Protein AF-A0A836VZV2-F1 (afdb_monomer_lite)

Secondary structure (DSSP, 8-state):
-HHHHHHT-S---HHHHHHHHHHHHHHH-EEEP---SS-TTBHHHHHHHHHHHHHHHHHHTS-----TT---HHHHPPTT---EEEEEEEEE-SEEEE-TTS--EEEES-EEEEEEEEEEE-TTS-EEE-S---HHHHHHHHHHHHTHHHHHHHSHHHHHHHHHHHHHHHHHHHHHHTHHHHTT---TTTT-TTTS---B-----EEE----EEESSSEEE--EEEEE---HHHHHHHSPEEE-TT-HHHHHHHHHHHSPPPSS------

Structure (mmCIF, N/CA/C/O backbone):
data_AF-A0A836VZV2-F1
#
_entry.id   AF-A0A836VZV2-F1
#
loop_
_atom_site.group_PDB
_atom_site.id
_atom_site.type_symbol
_atom_site.label_atom_id
_atom_site.label_alt_id
_atom_site.label_comp_id
_atom_site.label_asym_id
_atom_site.label_entity_id
_atom_site.label_seq_id
_atom_site.pdbx_PDB_ins_code
_atom_site.Cartn_x
_atom_site.Cartn_y
_atom_site.Cartn_z
_atom_site.occupancy
_atom_site.B_iso_or_equiv
_atom_site.auth_seq_id
_atom_site.auth_comp_id
_atom_site.auth_asym_id
_atom_site.auth_atom_id
_atom_site.pdbx_PDB_model_num
ATOM 1 N N . LEU A 1 1 ? 28.635 4.710 -11.714 1.00 57.09 1 LEU A N 1
ATOM 2 C CA . LEU A 1 1 ? 27.488 4.850 -12.650 1.00 57.09 1 LEU A CA 1
ATOM 3 C C . LEU A 1 1 ? 27.613 6.065 -13.573 1.00 57.09 1 LEU A C 1
ATOM 5 O O . LEU A 1 1 ? 27.583 5.871 -14.779 1.00 57.09 1 LEU A O 1
ATOM 9 N N . GLN A 1 2 ? 27.778 7.292 -13.060 1.00 55.06 2 GLN A N 1
ATOM 10 C CA . GLN A 1 2 ? 27.820 8.494 -13.914 1.00 55.06 2 GLN A CA 1
ATOM 11 C C . GLN A 1 2 ? 28.958 8.480 -14.947 1.00 55.06 2 GLN A C 1
ATOM 13 O O . GLN A 1 2 ? 28.696 8.705 -16.123 1.00 55.06 2 GLN A O 1
ATOM 18 N N . HIS A 1 3 ? 30.176 8.073 -14.571 1.00 61.25 3 HIS A N 1
ATOM 19 C CA . HIS A 1 3 ? 31.266 7.865 -15.540 1.00 61.25 3 HIS A CA 1
ATOM 20 C C . HIS A 1 3 ? 30.930 6.834 -16.628 1.00 61.25 3 HIS A C 1
ATOM 22 O O . HIS A 1 3 ? 31.324 6.998 -17.780 1.00 61.25 3 HIS A O 1
ATOM 28 N N . TYR A 1 4 ? 30.180 5.783 -16.283 1.00 63.81 4 TYR A N 1
ATOM 29 C CA . TYR A 1 4 ? 29.744 4.773 -17.246 1.00 63.81 4 TYR A CA 1
ATOM 30 C C . TYR A 1 4 ? 28.722 5.352 -18.231 1.00 63.81 4 TYR A C 1
ATOM 32 O O . TYR A 1 4 ? 28.846 5.128 -19.431 1.00 63.81 4 TYR A O 1
ATOM 40 N N . LEU A 1 5 ? 27.752 6.132 -17.741 1.00 62.00 5 LEU A N 1
ATOM 41 C CA . LEU A 1 5 ? 26.764 6.827 -18.571 1.00 62.00 5 LEU A CA 1
ATOM 42 C C . LEU A 1 5 ? 27.425 7.864 -19.490 1.00 62.00 5 LEU A C 1
ATOM 44 O O . LEU A 1 5 ? 27.142 7.875 -20.685 1.00 62.00 5 LEU A O 1
ATOM 48 N N . ALA A 1 6 ? 28.356 8.665 -18.963 1.00 61.97 6 ALA A N 1
ATOM 49 C CA . ALA A 1 6 ? 29.096 9.673 -19.721 1.00 61.97 6 ALA A CA 1
ATOM 50 C C . ALA A 1 6 ? 29.923 9.057 -20.863 1.00 61.97 6 ALA A C 1
ATOM 52 O O . ALA A 1 6 ? 29.907 9.565 -21.979 1.00 61.97 6 ALA A O 1
ATOM 53 N N . ARG A 1 7 ? 30.581 7.914 -20.618 1.00 61.81 7 ARG A N 1
ATOM 54 C CA . ARG A 1 7 ? 31.359 7.178 -21.635 1.00 61.81 7 ARG A CA 1
ATOM 55 C C . ARG A 1 7 ? 30.501 6.442 -22.670 1.00 61.81 7 ARG A C 1
ATOM 57 O O . ARG A 1 7 ? 31.015 6.016 -23.698 1.00 61.81 7 ARG A O 1
ATOM 64 N N . ASN A 1 8 ? 29.207 6.255 -22.408 1.00 61.81 8 ASN A N 1
ATOM 65 C CA . ASN A 1 8 ? 28.318 5.425 -23.226 1.00 61.81 8 ASN A CA 1
ATOM 66 C C . ASN A 1 8 ? 27.089 6.181 -23.762 1.00 61.81 8 ASN A C 1
ATOM 68 O O . ASN A 1 8 ? 26.110 5.546 -24.162 1.00 61.81 8 ASN A O 1
ATOM 72 N N . SER A 1 9 ? 27.153 7.513 -23.809 1.00 57.25 9 SER A N 1
ATOM 73 C CA . SER A 1 9 ? 26.083 8.414 -24.261 1.00 57.25 9 SER A CA 1
ATOM 74 C C . SER A 1 9 ? 25.894 8.460 -25.784 1.00 57.25 9 SER A C 1
ATOM 76 O O . SER A 1 9 ? 24.856 8.918 -26.254 1.00 57.25 9 SER A O 1
ATOM 78 N N . GLN A 1 10 ? 26.858 7.959 -26.565 1.00 60.84 10 GLN A N 1
ATOM 79 C CA . GLN A 1 10 ? 26.774 7.978 -28.028 1.00 60.84 10 GLN A CA 1
ATOM 80 C C . GLN A 1 10 ? 25.783 6.945 -28.599 1.00 60.84 10 GLN A C 1
ATOM 82 O O . GLN A 1 10 ? 25.682 5.832 -28.050 1.00 60.84 10 GLN A O 1
ATOM 87 N N . PRO A 1 11 ? 25.124 7.262 -29.738 1.00 61.31 11 PRO A N 1
ATOM 88 C CA . PRO A 1 11 ? 24.307 6.320 -30.496 1.00 61.31 11 PRO A CA 1
ATOM 89 C C . PRO A 1 11 ? 25.069 5.020 -30.772 1.00 61.31 11 PRO A C 1
ATOM 91 O O . PRO A 1 11 ? 26.247 5.024 -31.121 1.00 61.31 11 PRO A O 1
ATOM 94 N N . ALA A 1 12 ? 24.411 3.882 -30.580 1.00 64.38 12 ALA A N 1
ATOM 95 C CA . ALA A 1 12 ? 25.038 2.575 -30.714 1.00 64.38 12 ALA A CA 1
ATOM 96 C C . ALA A 1 12 ? 24.048 1.541 -31.253 1.00 64.38 12 ALA A C 1
ATOM 98 O O . ALA A 1 12 ? 22.833 1.688 -31.114 1.00 64.38 12 ALA A O 1
ATOM 99 N N . SER A 1 13 ? 24.579 0.466 -31.842 1.00 68.69 13 SER A N 1
ATOM 100 C CA . SER A 1 13 ? 23.772 -0.671 -32.287 1.00 68.69 13 SER A CA 1
ATOM 101 C C . SER A 1 13 ? 23.020 -1.311 -31.115 1.00 68.69 13 SER A C 1
ATOM 103 O O . SER A 1 13 ? 23.480 -1.291 -29.970 1.00 68.69 13 SER A O 1
ATOM 105 N N . ALA A 1 14 ? 21.876 -1.941 -31.395 1.00 66.44 14 ALA A N 1
ATOM 106 C CA . ALA A 1 14 ? 21.043 -2.568 -30.366 1.00 66.44 14 ALA A CA 1
ATOM 107 C C . ALA A 1 14 ? 21.819 -3.588 -29.507 1.00 66.44 14 ALA A C 1
ATOM 109 O O . ALA A 1 14 ? 21.672 -3.610 -28.286 1.00 66.44 14 ALA A O 1
ATOM 110 N N . ALA A 1 15 ? 22.705 -4.381 -30.119 1.00 72.75 15 ALA A N 1
ATOM 111 C CA . ALA A 1 15 ? 23.546 -5.345 -29.408 1.00 72.75 15 ALA A CA 1
ATOM 112 C C . ALA A 1 15 ? 24.546 -4.667 -28.452 1.00 72.75 15 ALA A C 1
ATOM 114 O O . ALA A 1 15 ? 24.747 -5.130 -27.325 1.00 72.75 15 ALA A O 1
ATOM 115 N N . ARG A 1 16 ? 25.144 -3.541 -28.869 1.00 72.12 16 ARG A N 1
ATOM 116 C CA . ARG A 1 16 ? 26.076 -2.760 -28.043 1.00 72.12 16 ARG A CA 1
ATOM 117 C C . ARG A 1 16 ? 25.347 -2.086 -26.882 1.00 72.12 16 ARG A C 1
ATOM 119 O O . ARG A 1 16 ? 25.847 -2.110 -25.763 1.00 72.12 16 ARG A O 1
ATOM 126 N N . VAL A 1 17 ? 24.140 -1.573 -27.102 1.00 68.56 17 VAL A N 1
ATOM 127 C CA . VAL A 1 17 ? 23.323 -0.989 -26.030 1.00 68.56 17 VAL A CA 1
ATOM 128 C C . VAL A 1 17 ? 22.812 -2.058 -25.044 1.00 68.56 17 VAL A C 1
ATOM 130 O O . VAL A 1 17 ? 22.844 -1.839 -23.836 1.00 68.56 17 VAL A O 1
ATOM 133 N N . GLN A 1 18 ? 22.444 -3.260 -25.507 1.00 70.88 18 GLN A N 1
ATOM 134 C CA . GLN A 1 18 ? 22.132 -4.394 -24.616 1.00 70.88 18 GLN A CA 1
ATOM 135 C C . GLN A 1 18 ? 23.318 -4.811 -23.754 1.00 70.88 18 GLN A C 1
ATOM 137 O O . GLN A 1 18 ? 23.151 -5.044 -22.555 1.00 70.88 18 GLN A O 1
ATOM 142 N N . ARG A 1 19 ? 24.514 -4.898 -24.346 1.00 77.38 19 ARG A N 1
ATOM 143 C CA . ARG A 1 19 ? 25.743 -5.159 -23.591 1.00 77.38 19 ARG A CA 1
ATOM 144 C C . ARG A 1 19 ? 25.975 -4.063 -22.552 1.00 77.38 19 ARG A C 1
ATOM 146 O O . ARG A 1 19 ? 26.208 -4.397 -21.393 1.00 77.38 19 ARG A O 1
ATOM 153 N N . ARG A 1 20 ? 25.788 -2.794 -22.934 1.00 74.81 20 ARG A N 1
ATOM 154 C CA . ARG A 1 20 ? 25.949 -1.661 -22.020 1.00 74.81 20 ARG A CA 1
ATOM 155 C C . ARG A 1 20 ? 25.033 -1.744 -20.800 1.00 74.81 20 ARG A C 1
ATOM 157 O O . ARG A 1 20 ? 25.454 -1.541 -19.668 1.00 74.81 20 ARG A O 1
ATOM 164 N N . PHE A 1 21 ? 23.768 -2.097 -21.007 1.00 72.12 21 PHE A N 1
ATOM 165 C CA . PHE A 1 21 ? 22.827 -2.219 -19.894 1.00 72.12 21 PHE A CA 1
ATOM 166 C C . PHE A 1 21 ? 23.084 -3.438 -19.010 1.00 72.12 21 PHE A C 1
ATOM 168 O O . PHE A 1 21 ? 22.914 -3.336 -17.798 1.00 72.12 21 PHE A O 1
ATOM 175 N N . ARG A 1 22 ? 23.559 -4.556 -19.576 1.00 75.81 22 ARG A N 1
ATOM 176 C CA . ARG A 1 22 ? 24.036 -5.697 -18.777 1.00 75.81 22 ARG A CA 1
ATOM 177 C C . ARG A 1 22 ? 25.202 -5.301 -17.875 1.00 75.81 22 ARG A C 1
ATOM 179 O O . ARG A 1 22 ? 25.201 -5.644 -16.699 1.00 75.81 22 ARG A O 1
ATOM 186 N N . GLU A 1 23 ? 26.179 -4.574 -18.405 1.00 79.44 23 GLU A N 1
ATOM 187 C CA . GLU A 1 23 ? 27.314 -4.064 -17.625 1.00 79.44 23 GLU A CA 1
ATOM 188 C C . GLU A 1 23 ? 26.866 -3.066 -16.559 1.00 79.44 23 GLU A C 1
ATOM 190 O O . GLU A 1 23 ? 27.273 -3.171 -15.409 1.00 79.44 23 GLU A O 1
ATOM 195 N N . MET A 1 24 ? 25.964 -2.148 -16.897 1.00 73.94 24 MET A N 1
ATOM 196 C CA . MET A 1 24 ? 25.403 -1.203 -15.937 1.00 73.94 24 MET A CA 1
ATOM 197 C C . MET A 1 24 ? 24.640 -1.905 -14.804 1.00 73.94 24 MET A C 1
ATOM 199 O O . MET A 1 24 ? 24.794 -1.519 -13.651 1.00 73.94 24 MET A O 1
ATOM 203 N N . ALA A 1 25 ? 23.861 -2.951 -15.097 1.00 73.38 25 ALA A N 1
ATOM 204 C CA . ALA A 1 25 ? 23.201 -3.756 -14.070 1.00 73.38 25 ALA A CA 1
ATOM 205 C C . ALA A 1 25 ? 24.211 -4.497 -13.179 1.00 73.38 25 ALA A C 1
ATOM 207 O O . ALA A 1 25 ? 24.022 -4.545 -11.968 1.00 73.38 25 ALA A O 1
ATOM 208 N N . LYS A 1 26 ? 25.318 -5.001 -13.748 1.00 79.50 26 LYS A N 1
ATOM 209 C CA . LYS A 1 26 ? 26.434 -5.571 -12.972 1.00 79.50 26 LYS A CA 1
ATOM 210 C C . LYS A 1 26 ? 27.103 -4.529 -12.072 1.00 79.50 26 LYS A C 1
ATOM 212 O O . LYS A 1 26 ? 27.372 -4.828 -10.918 1.00 79.50 26 LYS A O 1
ATOM 217 N N . ILE A 1 27 ? 27.327 -3.312 -12.577 1.00 78.62 27 ILE A N 1
ATOM 218 C CA . ILE A 1 27 ? 27.904 -2.191 -11.814 1.00 78.62 27 ILE A CA 1
ATOM 219 C C . ILE A 1 27 ? 26.976 -1.769 -10.669 1.00 78.62 27 ILE A C 1
ATOM 221 O O . ILE A 1 27 ? 27.449 -1.450 -9.585 1.00 78.62 27 ILE A O 1
ATOM 225 N N . LEU A 1 28 ? 25.664 -1.737 -10.912 1.00 76.12 28 LEU A N 1
ATOM 226 C CA . LEU A 1 28 ? 24.662 -1.419 -9.893 1.00 76.12 28 LEU A CA 1
ATOM 227 C C . LEU A 1 28 ? 24.508 -2.537 -8.854 1.00 76.12 28 LEU A C 1
ATOM 229 O O . LEU A 1 28 ? 24.148 -2.251 -7.717 1.00 76.12 28 LEU A O 1
ATOM 233 N N . GLY A 1 29 ? 24.776 -3.788 -9.235 1.00 83.00 29 GLY A N 1
ATOM 234 C CA . GLY A 1 29 ? 24.827 -4.930 -8.329 1.00 83.00 29 GLY A CA 1
ATOM 235 C C . GLY A 1 29 ? 23.522 -5.157 -7.564 1.00 83.00 29 GLY A C 1
ATOM 236 O O . GLY A 1 29 ? 22.420 -5.016 -8.105 1.00 83.00 29 GLY A O 1
ATOM 237 N N . MET A 1 30 ? 23.651 -5.534 -6.296 1.00 87.19 30 MET A N 1
ATOM 238 C CA . MET A 1 30 ? 22.519 -5.647 -5.381 1.00 87.19 30 MET A CA 1
ATOM 239 C C . MET A 1 30 ? 22.120 -4.259 -4.873 1.00 87.19 30 MET A C 1
ATOM 241 O O . MET A 1 30 ? 22.963 -3.499 -4.408 1.00 87.19 30 MET A O 1
ATOM 245 N N . GLN A 1 31 ? 20.832 -3.942 -4.946 1.00 83.69 31 GLN A N 1
ATOM 246 C CA . GLN A 1 31 ? 20.261 -2.734 -4.363 1.00 83.69 31 GLN A CA 1
ATOM 247 C C . GLN A 1 31 ? 19.926 -2.992 -2.894 1.00 83.69 31 GLN A C 1
ATOM 249 O O . GLN A 1 31 ? 19.350 -4.031 -2.567 1.00 83.69 31 GLN A O 1
ATOM 254 N N . GLU A 1 32 ? 20.273 -2.045 -2.028 1.00 89.44 32 GLU A N 1
ATOM 255 C CA . GLU A 1 32 ? 19.952 -2.101 -0.602 1.00 89.44 32 GLU A CA 1
ATOM 256 C C . GLU A 1 32 ? 18.452 -1.871 -0.376 1.00 89.44 32 GLU A C 1
ATOM 258 O O . GLU A 1 32 ? 17.847 -0.965 -0.956 1.00 89.44 32 GLU A O 1
ATOM 263 N N . VAL A 1 33 ? 17.865 -2.686 0.495 1.00 91.19 33 VAL A N 1
ATOM 264 C CA . VAL A 1 33 ? 16.492 -2.549 0.978 1.00 91.19 33 VAL A CA 1
ATOM 265 C C . VAL A 1 33 ? 16.536 -1.909 2.356 1.00 91.19 33 VAL A C 1
ATOM 267 O O . VAL A 1 33 ? 17.360 -2.260 3.198 1.00 91.19 33 VAL A O 1
ATOM 270 N N . ARG A 1 34 ? 15.639 -0.956 2.591 1.00 92.06 34 ARG A N 1
ATOM 271 C CA . ARG A 1 34 ? 15.495 -0.284 3.879 1.00 92.06 34 ARG A CA 1
ATOM 272 C C . ARG A 1 34 ? 14.034 -0.341 4.298 1.00 92.06 34 ARG A C 1
ATOM 274 O O . ARG A 1 34 ? 13.160 -0.012 3.502 1.00 92.06 34 ARG A O 1
ATOM 281 N N . VAL A 1 35 ? 13.804 -0.755 5.538 1.00 93.44 35 VAL A N 1
ATOM 282 C CA . VAL A 1 35 ? 12.488 -0.810 6.180 1.00 93.44 35 VAL A CA 1
ATOM 283 C C . VAL A 1 35 ? 12.585 -0.042 7.490 1.00 93.44 35 VAL A C 1
ATOM 285 O O . VAL A 1 35 ? 13.571 -0.177 8.212 1.00 93.44 35 VAL A O 1
ATOM 288 N N . TRP A 1 36 ? 11.586 0.783 7.775 1.00 93.62 36 TRP A N 1
ATOM 289 C CA . TRP A 1 36 ? 11.475 1.564 9.003 1.00 93.62 36 TRP A CA 1
ATOM 290 C C . TRP A 1 36 ? 10.002 1.676 9.405 1.00 93.62 36 TRP A C 1
ATOM 292 O O . TRP A 1 36 ? 9.116 1.517 8.566 1.00 93.62 36 TRP A O 1
ATOM 302 N N . GLY A 1 37 ? 9.743 1.933 10.689 1.00 93.12 37 GLY A N 1
ATOM 303 C CA . GLY A 1 37 ? 8.389 2.043 11.250 1.00 93.12 37 GLY A CA 1
ATOM 304 C C . GLY A 1 37 ? 7.731 0.712 11.638 1.00 93.12 37 GLY A C 1
ATOM 305 O O . GLY A 1 37 ? 6.756 0.725 12.376 1.00 93.12 37 GLY A O 1
ATOM 306 N N . VAL A 1 38 ? 8.279 -0.426 11.203 1.00 93.00 38 VAL A N 1
ATOM 307 C CA . VAL A 1 38 ? 7.861 -1.780 11.611 1.00 93.00 38 VAL A CA 1
ATOM 308 C C . VAL A 1 38 ? 9.090 -2.669 11.843 1.00 93.00 38 VAL A C 1
ATOM 310 O O . VAL A 1 38 ? 10.143 -2.388 11.256 1.00 93.00 38 VAL A O 1
ATOM 313 N N . PRO A 1 39 ? 8.991 -3.749 12.647 1.00 92.94 39 PRO A N 1
ATOM 314 C CA . PRO A 1 39 ? 10.090 -4.697 12.812 1.00 92.94 39 PRO A CA 1
ATOM 315 C C . PRO A 1 39 ? 10.515 -5.289 11.455 1.00 92.94 39 PRO A C 1
ATOM 317 O O . PRO A 1 39 ? 9.661 -5.797 10.721 1.00 92.94 39 PRO A O 1
ATOM 320 N N . PRO A 1 40 ? 11.805 -5.227 11.078 1.00 94.00 40 PRO A N 1
ATOM 321 C CA . PRO A 1 40 ? 12.268 -5.577 9.730 1.00 94.00 40 PRO A CA 1
ATOM 322 C C . PRO A 1 40 ? 12.210 -7.083 9.419 1.00 94.00 40 PRO A C 1
ATOM 324 O O . PRO A 1 40 ? 12.353 -7.481 8.264 1.00 94.00 40 PRO A O 1
ATOM 327 N N . ASP A 1 41 ? 12.025 -7.917 10.436 1.00 94.19 41 ASP A N 1
ATOM 328 C CA . ASP A 1 41 ? 11.841 -9.366 10.366 1.00 94.19 41 ASP A CA 1
ATOM 329 C C . ASP A 1 41 ? 10.362 -9.792 10.411 1.00 94.19 41 ASP A C 1
ATOM 331 O O . ASP A 1 41 ? 10.067 -10.980 10.291 1.00 94.19 41 ASP A O 1
ATOM 335 N N . SER A 1 42 ? 9.424 -8.851 10.540 1.00 94.06 42 SER A N 1
ATOM 336 C CA . SER A 1 42 ? 7.987 -9.143 10.553 1.00 94.06 42 SER A CA 1
ATOM 337 C C . SER A 1 42 ? 7.437 -9.501 9.167 1.00 94.06 42 SER A C 1
ATOM 339 O O . SER A 1 42 ? 7.965 -9.085 8.130 1.00 94.06 42 SER A O 1
ATOM 341 N N . HIS A 1 43 ? 6.300 -10.204 9.139 1.00 94.62 43 HIS A N 1
ATOM 342 C CA . HIS A 1 43 ? 5.534 -10.389 7.902 1.00 94.62 43 HIS A CA 1
ATOM 343 C C . HIS A 1 43 ? 5.121 -9.045 7.275 1.00 94.62 43 HIS A C 1
ATOM 345 O O . HIS A 1 43 ? 5.184 -8.894 6.058 1.00 94.62 43 HIS A O 1
ATOM 351 N N . PHE A 1 44 ? 4.802 -8.036 8.098 1.00 95.50 44 PHE A N 1
ATOM 352 C CA . PHE A 1 44 ? 4.499 -6.678 7.636 1.00 95.50 44 PHE A CA 1
ATOM 353 C C . PHE A 1 44 ? 5.639 -6.142 6.759 1.00 95.50 44 PHE A C 1
ATOM 355 O O . PHE A 1 44 ? 5.411 -5.777 5.608 1.00 95.50 44 PHE A O 1
ATOM 362 N N . ALA A 1 45 ? 6.882 -6.169 7.254 1.00 95.50 45 ALA A N 1
ATOM 363 C CA . ALA A 1 45 ? 8.057 -5.722 6.505 1.00 95.50 45 ALA A CA 1
ATOM 364 C C . ALA A 1 45 ? 8.257 -6.491 5.188 1.00 95.50 45 ALA A C 1
ATOM 366 O O . ALA A 1 45 ? 8.585 -5.889 4.162 1.00 95.50 45 ALA A O 1
ATOM 367 N N . GLN A 1 46 ? 8.034 -7.807 5.198 1.00 95.19 46 GLN A N 1
ATOM 368 C CA . GLN A 1 46 ? 8.149 -8.645 4.002 1.00 95.19 46 GLN A CA 1
ATOM 369 C C . GLN A 1 46 ? 7.130 -8.253 2.931 1.00 95.19 46 GLN A C 1
ATOM 371 O O . GLN A 1 46 ? 7.513 -8.085 1.774 1.00 95.19 46 GLN A O 1
ATOM 376 N N . VAL A 1 47 ? 5.869 -8.035 3.318 1.00 96.75 47 VAL A N 1
ATOM 377 C CA . VAL A 1 47 ? 4.796 -7.602 2.410 1.00 96.75 47 VAL A CA 1
ATOM 378 C C . VAL A 1 47 ? 5.139 -6.264 1.757 1.00 96.75 47 VAL A C 1
ATOM 380 O O . VAL A 1 47 ? 4.996 -6.130 0.541 1.00 96.75 47 VAL A O 1
ATOM 383 N N . LEU A 1 48 ? 5.653 -5.289 2.522 1.00 96.88 48 LEU A N 1
ATOM 384 C CA . LEU A 1 48 ? 6.041 -3.984 1.967 1.00 96.88 48 LEU A CA 1
ATOM 385 C C . LEU A 1 48 ? 7.110 -4.125 0.880 1.00 96.88 48 LEU A C 1
ATOM 387 O O . LEU A 1 48 ? 7.000 -3.536 -0.198 1.00 96.88 48 LEU A O 1
ATOM 391 N N . VAL A 1 49 ? 8.146 -4.915 1.160 1.00 95.25 49 VAL A N 1
ATOM 392 C CA . VAL A 1 49 ? 9.268 -5.094 0.236 1.00 95.25 49 VAL A CA 1
ATOM 393 C C . VAL A 1 49 ? 8.861 -5.921 -0.980 1.00 95.25 49 VAL A C 1
ATOM 395 O O . VAL A 1 49 ? 9.221 -5.565 -2.103 1.00 95.25 49 VAL A O 1
ATOM 398 N N . GLU A 1 50 ? 8.105 -7.003 -0.790 1.00 95.50 50 GLU A N 1
ATOM 399 C CA . GLU A 1 50 ? 7.661 -7.846 -1.898 1.00 95.50 50 GLU A CA 1
ATOM 400 C C . GLU A 1 50 ? 6.700 -7.091 -2.825 1.00 95.50 50 GLU A C 1
ATOM 402 O O . GLU A 1 50 ? 6.866 -7.162 -4.046 1.00 95.50 50 GLU A O 1
ATOM 407 N N . ALA A 1 51 ? 5.752 -6.317 -2.286 1.00 97.31 51 ALA A N 1
ATOM 408 C CA . ALA A 1 51 ? 4.823 -5.539 -3.101 1.00 97.31 51 ALA A CA 1
ATOM 409 C C . ALA A 1 51 ? 5.556 -4.520 -3.992 1.00 97.31 51 ALA A C 1
ATOM 411 O O . ALA A 1 51 ? 5.311 -4.463 -5.202 1.00 97.31 51 ALA A O 1
ATOM 412 N N . ASP A 1 52 ? 6.503 -3.758 -3.433 1.00 95.62 52 ASP A N 1
ATOM 413 C CA . ASP A 1 52 ? 7.347 -2.839 -4.208 1.00 95.62 52 ASP A CA 1
ATOM 414 C C . ASP A 1 52 ? 8.205 -3.586 -5.247 1.00 95.62 52 ASP A C 1
ATOM 416 O O . ASP A 1 52 ? 8.270 -3.190 -6.417 1.00 95.62 52 ASP A O 1
ATOM 420 N N . TYR A 1 53 ? 8.819 -4.708 -4.862 1.00 93.62 53 TYR A N 1
ATOM 421 C CA . TYR A 1 53 ? 9.636 -5.519 -5.763 1.00 93.62 53 TYR A CA 1
ATOM 422 C C . TYR A 1 53 ? 8.831 -6.048 -6.960 1.00 93.62 53 TYR A C 1
ATOM 424 O O . TYR A 1 53 ? 9.267 -5.913 -8.111 1.00 93.62 53 TYR A O 1
ATOM 432 N N . ARG A 1 54 ? 7.633 -6.598 -6.727 1.00 95.50 54 ARG A N 1
ATOM 433 C CA . ARG A 1 54 ? 6.745 -7.070 -7.799 1.00 95.50 54 ARG A CA 1
ATOM 434 C C . ARG A 1 54 ? 6.240 -5.929 -8.667 1.00 95.50 54 ARG A C 1
ATOM 436 O O . ARG A 1 54 ? 6.294 -6.037 -9.890 1.00 95.50 54 ARG A O 1
ATOM 443 N N . MET A 1 55 ? 5.839 -4.800 -8.080 1.00 95.81 55 MET A N 1
ATOM 444 C CA . MET A 1 55 ? 5.452 -3.606 -8.843 1.00 95.81 55 MET A CA 1
ATOM 445 C C . MET A 1 55 ? 6.577 -3.151 -9.787 1.00 95.81 55 MET A C 1
ATOM 447 O O . MET A 1 55 ? 6.338 -2.907 -10.976 1.00 95.81 55 MET A O 1
ATOM 451 N N . LYS A 1 56 ? 7.831 -3.130 -9.318 1.00 91.69 56 LYS A N 1
ATOM 452 C CA . LYS A 1 56 ? 9.007 -2.828 -10.154 1.00 91.69 56 LYS A CA 1
ATOM 453 C C . LYS A 1 56 ? 9.183 -3.827 -11.296 1.00 91.69 56 LYS A C 1
ATOM 455 O O . LYS A 1 56 ? 9.473 -3.424 -12.418 1.00 91.69 56 LYS A O 1
ATOM 460 N N . ARG A 1 57 ? 8.971 -5.124 -11.061 1.00 92.81 57 ARG A N 1
ATOM 461 C CA . ARG A 1 57 ? 9.043 -6.146 -12.122 1.00 92.81 57 ARG A CA 1
ATOM 462 C C . ARG A 1 57 ? 7.915 -6.006 -13.141 1.00 92.81 57 ARG A C 1
ATOM 464 O O . ARG A 1 57 ? 8.177 -6.124 -14.340 1.00 92.81 57 ARG A O 1
ATOM 471 N N . ILE A 1 58 ? 6.696 -5.709 -12.694 1.00 94.69 58 ILE A N 1
ATOM 472 C CA . ILE A 1 58 ? 5.527 -5.475 -13.554 1.00 94.69 58 ILE A CA 1
ATOM 473 C C . ILE A 1 58 ? 5.738 -4.233 -14.426 1.00 94.69 58 ILE A C 1
ATOM 475 O O . ILE A 1 58 ? 5.549 -4.280 -15.643 1.00 94.69 58 ILE A O 1
ATOM 479 N N . SER A 1 59 ? 6.203 -3.131 -13.839 1.00 91.00 59 SER A N 1
ATOM 480 C CA . SER A 1 59 ? 6.409 -1.857 -14.544 1.00 91.00 59 SER A CA 1
ATOM 481 C C . SER A 1 59 ? 7.460 -1.937 -15.658 1.00 91.00 59 SER A C 1
ATOM 483 O O . SER A 1 59 ? 7.276 -1.328 -16.715 1.00 91.00 59 SER A O 1
ATOM 485 N N . ILE A 1 60 ? 8.514 -2.746 -15.503 1.00 87.62 60 ILE A N 1
ATOM 486 C CA . ILE A 1 60 ? 9.470 -3.026 -16.593 1.00 87.62 60 ILE A CA 1
ATOM 487 C C . ILE A 1 60 ? 9.068 -4.223 -17.463 1.00 87.62 60 ILE A C 1
ATOM 489 O O . ILE A 1 60 ? 9.707 -4.483 -18.480 1.00 87.62 60 ILE A O 1
ATOM 493 N N . GLY A 1 61 ? 8.008 -4.949 -17.107 1.00 89.62 61 GLY A N 1
ATOM 494 C CA . GLY A 1 61 ? 7.506 -6.111 -17.838 1.00 89.62 61 GLY A CA 1
ATOM 495 C C . GLY A 1 61 ? 8.358 -7.376 -17.694 1.00 89.62 61 GLY A C 1
ATOM 496 O O . GLY A 1 61 ? 8.386 -8.183 -18.624 1.00 89.62 61 GLY A O 1
ATOM 497 N N . LEU A 1 62 ? 9.096 -7.538 -16.592 1.00 90.31 62 LEU A N 1
ATOM 498 C CA . LEU A 1 62 ? 9.694 -8.825 -16.199 1.00 90.31 62 LEU A CA 1
ATOM 499 C C . LEU A 1 62 ? 8.674 -9.765 -15.544 1.00 90.31 62 LEU A C 1
ATOM 501 O O . LEU A 1 62 ? 8.893 -10.970 -15.502 1.00 90.31 62 LEU A O 1
ATOM 505 N N . GLU A 1 63 ? 7.568 -9.219 -15.051 1.00 94.56 63 GLU A N 1
ATOM 506 C CA . GLU A 1 63 ? 6.439 -9.962 -14.502 1.00 94.56 63 GLU A CA 1
ATOM 507 C C . GLU A 1 63 ? 5.164 -9.494 -15.203 1.00 94.56 63 GLU A C 1
ATOM 509 O O . GLU A 1 63 ? 4.992 -8.301 -15.456 1.00 94.56 63 GLU A O 1
ATOM 514 N N . ASN A 1 64 ? 4.300 -10.432 -15.585 1.00 95.56 64 ASN A N 1
ATOM 515 C CA . ASN A 1 64 ? 3.021 -10.134 -16.217 1.00 95.56 64 ASN A CA 1
ATOM 516 C C . ASN A 1 64 ? 1.914 -10.872 -15.450 1.00 95.56 64 ASN A C 1
ATOM 518 O O . ASN A 1 64 ? 1.799 -12.088 -15.612 1.00 95.56 64 ASN A O 1
ATOM 522 N N . PRO A 1 65 ? 1.093 -10.161 -14.657 1.00 95.62 65 PRO A N 1
ATOM 523 C CA . PRO A 1 65 ? 0.031 -10.771 -13.861 1.00 95.62 65 PRO A CA 1
ATOM 524 C C . PRO A 1 65 ? -1.182 -11.196 -14.703 1.00 95.62 65 PRO A C 1
ATOM 526 O O . PRO A 1 65 ? -2.145 -11.728 -14.162 1.00 95.62 65 PRO A O 1
ATOM 529 N N . ARG A 1 66 ? -1.152 -10.965 -16.028 1.00 95.81 66 ARG A N 1
ATOM 530 C CA . ARG A 1 66 ? -2.245 -11.253 -16.973 1.00 95.81 66 ARG A CA 1
ATOM 531 C C . ARG A 1 66 ? -3.560 -10.546 -16.616 1.00 95.81 66 ARG A C 1
ATOM 533 O O . ARG A 1 66 ? -4.635 -11.053 -16.913 1.00 95.81 66 ARG A O 1
ATOM 540 N N . VAL A 1 67 ? -3.467 -9.358 -16.016 1.00 97.44 67 VAL A N 1
ATOM 541 C CA . VAL A 1 67 ? -4.618 -8.484 -15.750 1.00 97.44 67 VAL A CA 1
ATOM 542 C C . VAL A 1 67 ? -4.997 -7.735 -17.039 1.00 97.44 67 VAL A C 1
ATOM 544 O O . VAL A 1 67 ? -4.148 -7.024 -17.5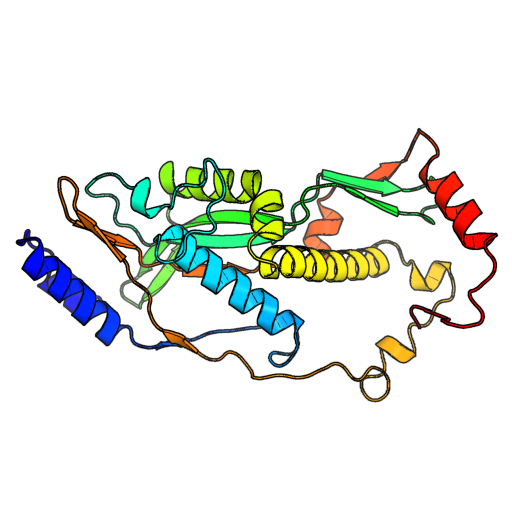93 1.00 97.44 67 VAL A O 1
ATOM 547 N N . PRO A 1 68 ? -6.237 -7.870 -17.550 1.00 96.56 68 PRO A N 1
ATOM 548 C CA . PRO A 1 68 ? -6.669 -7.194 -18.771 1.00 96.56 68 PRO A CA 1
ATOM 549 C C . PRO A 1 68 ? -6.503 -5.670 -18.701 1.00 96.56 68 PRO A C 1
ATOM 551 O O . PRO A 1 68 ? -6.854 -5.023 -17.716 1.00 96.56 68 PRO A O 1
ATOM 554 N N . GLY A 1 69 ? -5.958 -5.085 -19.770 1.00 94.00 69 GLY A N 1
ATOM 555 C CA . GLY A 1 69 ? -5.709 -3.642 -19.864 1.00 94.00 69 GLY A CA 1
ATOM 556 C C . GLY A 1 69 ? -4.451 -3.149 -19.136 1.00 94.00 69 GLY A C 1
ATOM 557 O O . GLY A 1 69 ? -4.032 -2.017 -19.379 1.00 94.00 69 GLY A O 1
ATOM 558 N N . LEU A 1 70 ? -3.789 -3.984 -18.325 1.00 96.50 70 LEU A N 1
ATOM 559 C CA . LEU A 1 70 ? -2.560 -3.607 -17.633 1.00 96.50 70 LEU A CA 1
ATOM 560 C C . LEU A 1 70 ? -1.337 -3.718 -18.563 1.00 96.50 70 LEU A C 1
ATOM 562 O O . LEU A 1 70 ? -0.833 -4.800 -18.860 1.00 96.50 70 LEU A O 1
ATOM 566 N N . LYS A 1 71 ? -0.816 -2.574 -19.007 1.00 94.69 71 LYS A N 1
ATOM 567 C CA . LYS A 1 71 ? 0.459 -2.457 -19.735 1.00 94.69 71 LYS A CA 1
ATOM 568 C C . LYS A 1 71 ? 1.618 -2.162 -18.783 1.00 94.69 71 LYS A C 1
ATOM 570 O O . LYS A 1 71 ? 1.475 -1.372 -17.857 1.00 94.69 71 LYS A O 1
ATOM 575 N N . SER A 1 72 ? 2.796 -2.730 -19.034 1.00 91.81 72 SER A N 1
ATOM 576 C CA . SER A 1 72 ? 4.004 -2.294 -18.326 1.00 91.81 72 SER A CA 1
ATOM 577 C C . SER A 1 72 ? 4.362 -0.859 -18.723 1.00 91.81 72 SER A C 1
ATOM 579 O O . SER A 1 72 ? 4.187 -0.464 -19.881 1.00 91.81 72 SER A O 1
ATOM 581 N N . HIS A 1 73 ? 4.922 -0.077 -17.801 1.00 88.62 73 HIS A N 1
ATOM 582 C CA . HIS A 1 73 ? 5.417 1.261 -18.121 1.00 88.62 73 HIS A CA 1
ATOM 583 C C . HIS A 1 73 ? 6.444 1.230 -19.267 1.00 88.62 73 HIS A C 1
ATOM 585 O O . HIS A 1 73 ? 6.381 2.052 -20.182 1.00 88.62 73 HIS A O 1
ATOM 591 N N . LEU A 1 74 ? 7.337 0.231 -19.295 1.00 85.44 74 LEU A N 1
ATOM 592 C CA . LEU A 1 74 ? 8.286 0.057 -20.402 1.00 85.44 74 LEU A CA 1
ATOM 593 C C . LEU A 1 74 ? 7.579 -0.086 -21.764 1.00 85.44 74 LEU A C 1
ATOM 595 O O . LEU A 1 74 ? 8.084 0.396 -22.781 1.00 85.44 74 LEU A O 1
ATOM 599 N N . ALA A 1 75 ? 6.398 -0.710 -21.811 1.00 86.81 75 ALA A N 1
ATOM 600 C CA . ALA A 1 75 ? 5.600 -0.784 -23.030 1.00 86.81 75 ALA A CA 1
ATOM 601 C C . ALA A 1 75 ? 5.019 0.583 -23.438 1.00 86.81 75 ALA A C 1
ATOM 603 O O . ALA A 1 75 ? 4.897 0.835 -24.638 1.00 86.81 75 ALA A O 1
ATOM 604 N N . MET A 1 76 ? 4.737 1.466 -22.477 1.00 86.62 76 MET A N 1
ATOM 605 C CA . MET A 1 76 ? 4.170 2.809 -22.676 1.00 86.62 76 MET A CA 1
ATOM 606 C C . MET A 1 76 ? 5.210 3.871 -23.065 1.00 86.62 76 MET A C 1
ATOM 608 O O . MET A 1 76 ? 4.844 4.928 -23.583 1.00 86.62 76 MET A O 1
ATOM 612 N N . LEU A 1 77 ? 6.499 3.611 -22.827 1.00 80.00 77 LEU A N 1
ATOM 613 C CA . LEU A 1 77 ? 7.571 4.561 -23.117 1.00 80.00 77 LEU A CA 1
ATOM 614 C C . LEU A 1 77 ? 7.745 4.830 -24.621 1.00 80.00 77 LEU A C 1
ATOM 616 O O . LEU A 1 77 ? 7.795 3.913 -25.452 1.00 80.00 77 LEU A O 1
ATOM 620 N N . ARG A 1 78 ? 7.893 6.121 -24.948 1.00 72.94 78 ARG A N 1
ATOM 621 C CA . ARG A 1 78 ? 8.279 6.633 -26.272 1.00 72.94 78 ARG A CA 1
ATOM 622 C C . ARG A 1 78 ? 9.815 6.772 -26.372 1.00 72.94 78 ARG A C 1
ATOM 624 O O . ARG A 1 78 ? 10.477 6.867 -25.335 1.00 72.94 78 ARG A O 1
ATOM 631 N N . PRO A 1 79 ? 10.404 6.778 -27.587 1.00 61.50 79 PRO A N 1
ATOM 632 C CA . PRO A 1 79 ? 11.840 7.017 -27.781 1.00 61.50 79 PRO A CA 1
ATOM 633 C C . PRO A 1 79 ? 12.312 8.302 -27.076 1.00 61.50 79 PRO A C 1
ATOM 635 O O . PRO A 1 79 ? 11.554 9.265 -27.021 1.00 61.50 79 PRO A O 1
ATOM 638 N N . HIS A 1 80 ? 13.549 8.315 -26.559 1.00 57.31 80 HIS A N 1
ATOM 639 C CA . HIS A 1 80 ? 14.165 9.420 -25.785 1.00 57.31 80 HIS A CA 1
ATOM 640 C C . HIS A 1 80 ? 13.549 9.695 -24.398 1.00 57.31 80 HIS A C 1
ATOM 642 O O . HIS A 1 80 ? 13.948 10.622 -23.698 1.00 57.31 80 HIS A O 1
ATOM 648 N N . GLY A 1 81 ? 12.619 8.852 -23.946 1.00 53.22 81 GLY A N 1
ATOM 649 C CA . GLY A 1 81 ? 11.989 8.960 -22.636 1.00 53.22 81 GLY A CA 1
ATOM 650 C C . GLY A 1 81 ? 12.802 8.359 -21.487 1.00 53.22 81 GLY A C 1
ATOM 651 O O . GLY A 1 81 ? 12.243 7.560 -20.743 1.00 53.22 81 GLY A O 1
ATOM 652 N N . ASN A 1 82 ? 14.070 8.744 -21.287 1.00 53.81 82 ASN A N 1
ATOM 653 C CA . ASN A 1 82 ? 14.880 8.205 -20.182 1.00 53.81 82 ASN A CA 1
ATOM 654 C C . ASN A 1 82 ? 15.177 9.265 -19.108 1.00 53.81 82 ASN A C 1
ATOM 656 O O . ASN A 1 82 ? 16.058 10.100 -19.274 1.00 53.81 82 ASN A O 1
ATOM 660 N N . THR A 1 83 ? 14.401 9.239 -18.028 1.00 54.78 83 THR A N 1
ATOM 661 C CA . THR A 1 83 ? 14.641 9.965 -16.769 1.00 54.78 83 THR A CA 1
ATOM 662 C C . THR A 1 83 ? 14.438 8.969 -15.631 1.00 54.78 83 THR A C 1
ATOM 664 O O . THR A 1 83 ? 13.745 7.966 -15.814 1.00 54.78 83 THR A O 1
ATOM 667 N N . MET A 1 84 ? 15.100 9.178 -14.491 1.00 67.50 84 MET A N 1
ATOM 668 C CA . MET A 1 84 ? 14.881 8.326 -13.322 1.00 67.50 84 MET A CA 1
ATOM 669 C C . MET A 1 84 ? 13.452 8.529 -12.822 1.00 67.50 84 MET A C 1
ATOM 671 O O . MET A 1 84 ? 12.989 9.656 -12.703 1.00 67.50 84 MET A O 1
ATOM 675 N N . GLN A 1 85 ? 12.756 7.432 -12.545 1.00 78.31 85 GLN A N 1
ATOM 676 C CA . GLN A 1 85 ? 11.358 7.437 -12.126 1.00 78.31 85 GLN A CA 1
ATOM 677 C C . GLN A 1 85 ? 11.221 6.739 -10.786 1.00 78.31 85 GLN A C 1
ATOM 679 O O . GLN A 1 85 ? 11.910 5.745 -10.521 1.00 78.31 85 GLN A O 1
ATOM 684 N N . ARG A 1 86 ? 10.295 7.242 -9.974 1.00 84.94 86 ARG A N 1
ATOM 685 C CA . ARG A 1 86 ? 9.930 6.668 -8.689 1.00 84.94 86 ARG A CA 1
ATOM 686 C C . ARG A 1 86 ? 8.437 6.381 -8.649 1.00 84.94 86 ARG A C 1
ATOM 688 O O . ARG A 1 86 ? 7.633 7.278 -8.890 1.00 84.94 86 ARG A O 1
ATOM 695 N N . TRP A 1 87 ? 8.083 5.152 -8.285 1.00 91.25 87 TRP A N 1
ATOM 696 C CA . TRP A 1 87 ? 6.715 4.780 -7.923 1.00 91.25 87 TRP A CA 1
ATOM 697 C C . TRP A 1 87 ? 6.656 4.256 -6.505 1.00 91.25 87 TRP A C 1
ATOM 699 O O . TRP A 1 87 ? 7.522 3.487 -6.107 1.00 91.25 87 TRP A O 1
ATOM 709 N N . TRP A 1 88 ? 5.641 4.627 -5.740 1.00 95.38 88 TRP A N 1
ATOM 710 C CA . TRP A 1 88 ? 5.475 4.075 -4.401 1.00 95.38 88 TRP A CA 1
ATOM 711 C C . TRP A 1 88 ? 4.013 3.881 -4.054 1.00 95.38 88 TRP A C 1
ATOM 713 O O . TRP A 1 88 ? 3.152 4.646 -4.495 1.00 95.38 88 TRP A O 1
ATOM 723 N N . PHE A 1 89 ? 3.747 2.842 -3.272 1.00 98.50 89 PHE A N 1
ATOM 724 C CA . PHE A 1 89 ? 2.419 2.612 -2.731 1.00 98.50 89 PHE A CA 1
ATOM 725 C C . PHE A 1 89 ? 2.150 3.536 -1.549 1.00 98.50 89 PHE A C 1
ATOM 727 O O . PHE A 1 89 ? 3.053 3.822 -0.761 1.00 98.50 89 PHE A O 1
ATOM 734 N N . THR A 1 90 ? 0.906 3.980 -1.429 1.00 98.12 90 THR A N 1
ATOM 735 C CA . THR A 1 90 ? 0.401 4.774 -0.305 1.00 98.12 90 THR A CA 1
ATOM 736 C C . THR A 1 90 ? -1.068 4.433 -0.056 1.00 98.12 90 THR A C 1
ATOM 738 O O . THR A 1 90 ? -1.734 3.965 -0.988 1.00 98.12 90 THR A O 1
ATOM 741 N N . PRO A 1 91 ? -1.600 4.676 1.155 1.00 98.31 91 PRO A N 1
ATOM 742 C CA . PRO A 1 91 ? -3.024 4.521 1.418 1.00 98.31 91 PRO A CA 1
ATOM 743 C C . PRO A 1 91 ? -3.915 5.354 0.479 1.00 98.31 91 PRO A C 1
ATOM 745 O O . PRO A 1 91 ? -3.526 6.445 0.043 1.00 98.31 91 PRO A O 1
ATOM 748 N N . LEU A 1 92 ? -5.112 4.841 0.180 1.00 97.44 92 LEU A N 1
ATOM 749 C CA . LEU A 1 92 ? -6.169 5.538 -0.567 1.00 97.44 92 LEU A CA 1
ATOM 750 C C . LEU A 1 92 ? -7.540 5.145 -0.010 1.00 97.44 92 LEU A C 1
ATOM 752 O O . LEU A 1 92 ? -7.951 4.001 -0.170 1.00 97.44 92 LEU A O 1
ATOM 756 N N . TYR A 1 93 ? -8.257 6.094 0.583 1.00 97.94 93 TYR A N 1
ATOM 757 C CA . TYR A 1 93 ? -9.611 5.886 1.098 1.00 97.94 93 TYR A CA 1
ATOM 758 C C . TYR A 1 93 ? -10.519 7.025 0.660 1.00 97.94 93 TYR A C 1
ATOM 760 O O . TYR A 1 93 ? -10.067 8.167 0.557 1.00 97.94 93 TYR A O 1
ATOM 768 N N . ASP A 1 94 ? -11.786 6.699 0.435 1.00 97.19 94 ASP A N 1
ATOM 769 C CA . ASP A 1 94 ? -12.797 7.648 -0.022 1.00 97.19 94 ASP A CA 1
ATOM 770 C C . ASP A 1 94 ? -13.445 8.360 1.168 1.00 97.19 94 ASP A C 1
ATOM 772 O O . ASP A 1 94 ? -13.616 9.580 1.148 1.00 97.19 94 ASP A O 1
ATOM 776 N N . ALA A 1 95 ? -13.772 7.607 2.223 1.00 97.62 95 ALA A N 1
ATOM 777 C CA . ALA A 1 95 ? -14.351 8.121 3.458 1.00 97.62 95 ALA A CA 1
ATOM 778 C C . ALA A 1 95 ? -14.189 7.130 4.621 1.00 97.62 95 ALA A C 1
ATOM 780 O O . ALA A 1 95 ? -13.977 5.932 4.429 1.00 97.62 95 ALA A O 1
ATOM 781 N N . ILE A 1 96 ? -14.350 7.638 5.841 1.00 97.69 96 ILE A N 1
ATOM 782 C CA . ILE A 1 96 ? -14.622 6.828 7.029 1.00 97.69 96 ILE A CA 1
ATOM 783 C C . ILE A 1 96 ? -16.038 7.171 7.489 1.00 97.69 96 ILE A C 1
ATOM 785 O O . ILE A 1 96 ? -16.308 8.303 7.893 1.00 97.69 96 ILE A O 1
ATOM 789 N N . TYR A 1 97 ? -16.955 6.209 7.403 1.00 97.69 97 TYR A N 1
ATOM 790 C CA . TYR A 1 97 ? -18.301 6.379 7.941 1.00 97.69 97 TYR A CA 1
ATOM 791 C C . TYR A 1 97 ? -18.329 6.042 9.421 1.00 97.69 97 TYR A C 1
ATOM 793 O O . TYR A 1 97 ? -17.625 5.134 9.858 1.00 97.69 97 TYR A O 1
ATOM 801 N N . THR A 1 98 ? -19.171 6.744 10.167 1.00 96.94 98 THR A N 1
ATOM 802 C CA . THR A 1 98 ? -19.362 6.553 11.600 1.00 96.94 98 THR A CA 1
ATOM 803 C C . THR A 1 98 ? -20.839 6.608 11.982 1.00 96.94 98 THR A C 1
ATOM 805 O O . THR A 1 98 ? -21.657 7.196 11.273 1.00 96.94 98 THR A O 1
ATOM 808 N N . THR A 1 99 ? -21.200 6.005 13.109 1.00 95.12 99 THR A N 1
ATOM 809 C CA . THR A 1 99 ? -22.426 6.365 13.837 1.00 95.12 99 THR A CA 1
ATOM 810 C C . THR A 1 99 ? -22.268 7.721 14.533 1.00 95.12 99 THR A C 1
ATOM 812 O O . THR A 1 99 ? -21.144 8.167 14.767 1.00 95.12 99 THR A O 1
ATOM 815 N N . ASP A 1 100 ? -23.386 8.361 14.897 1.00 92.88 100 ASP A N 1
ATOM 816 C CA . ASP A 1 100 ? -23.392 9.653 15.612 1.00 92.88 100 ASP A CA 1
ATOM 817 C C . ASP A 1 100 ? -22.610 9.609 16.936 1.00 92.88 100 ASP A C 1
ATOM 819 O O . ASP A 1 100 ? -21.995 10.590 17.338 1.00 92.88 100 ASP A O 1
ATOM 823 N N . ASP A 1 101 ? -22.608 8.454 17.607 1.00 91.31 101 ASP A N 1
ATOM 824 C CA . ASP A 1 101 ? -21.902 8.219 18.871 1.00 91.31 101 ASP A CA 1
ATOM 825 C C . ASP A 1 101 ? -20.427 7.813 18.693 1.00 91.31 101 ASP A C 1
ATOM 827 O O . ASP A 1 101 ? -19.722 7.622 19.683 1.00 91.31 101 ASP A O 1
ATOM 831 N N . HIS A 1 102 ? -19.937 7.689 17.452 1.00 93.31 102 HIS A N 1
ATOM 832 C CA . HIS A 1 102 ? -18.565 7.265 17.149 1.00 93.31 102 HIS A CA 1
ATOM 833 C C . HIS A 1 102 ? -18.193 5.902 17.757 1.00 93.31 102 HIS A C 1
ATOM 835 O O . HIS A 1 102 ? -17.058 5.684 18.185 1.00 93.31 102 HIS A O 1
ATOM 841 N N . LEU A 1 103 ? -19.156 4.973 17.796 1.00 89.38 103 LEU A N 1
ATOM 842 C CA . LEU A 1 103 ? -18.969 3.611 18.314 1.00 89.38 103 LEU A CA 1
ATOM 843 C C . LEU A 1 103 ? -18.962 2.528 17.228 1.00 89.38 103 LEU A C 1
ATOM 845 O O . LEU A 1 103 ? -18.735 1.358 17.533 1.00 89.38 103 LEU A O 1
ATOM 849 N N . ALA A 1 104 ? -19.204 2.882 15.967 1.00 92.56 104 ALA A N 1
ATOM 850 C CA . ALA A 1 104 ? -19.050 1.978 14.834 1.00 92.56 104 ALA A CA 1
ATOM 851 C C . ALA A 1 104 ? -18.483 2.730 13.634 1.00 92.56 104 ALA A C 1
ATOM 853 O O . ALA A 1 104 ? -18.952 3.821 13.323 1.00 92.56 104 ALA A O 1
ATOM 854 N N . PHE A 1 105 ? -17.515 2.118 12.950 1.00 95.12 105 PHE A N 1
ATOM 855 C CA . PHE A 1 105 ? -16.810 2.718 11.823 1.00 95.12 105 PHE A CA 1
ATOM 856 C C . PHE A 1 105 ? -16.829 1.792 10.607 1.00 95.12 105 PHE A C 1
ATOM 858 O O . PHE A 1 105 ? -16.707 0.576 10.741 1.00 95.12 105 PHE A O 1
ATOM 865 N N . GLN A 1 106 ? -16.924 2.373 9.414 1.00 95.88 106 GLN A N 1
ATOM 866 C CA . GLN A 1 106 ? -16.688 1.689 8.145 1.00 95.88 106 GLN A CA 1
ATOM 867 C C . GLN A 1 106 ? -15.646 2.472 7.356 1.00 95.88 106 GLN A C 1
ATOM 869 O O . GLN A 1 106 ? -15.846 3.640 7.030 1.00 95.88 106 GLN A O 1
ATOM 874 N N . ILE A 1 107 ? -14.542 1.811 7.029 1.00 95.50 107 ILE A N 1
ATOM 875 C CA . ILE A 1 107 ? -13.490 2.370 6.185 1.00 95.50 107 ILE A CA 1
ATOM 876 C C . ILE A 1 107 ? -13.858 2.062 4.727 1.00 95.50 107 ILE A C 1
ATOM 878 O O . ILE A 1 107 ? -13.986 0.896 4.358 1.00 95.50 107 ILE A O 1
ATOM 882 N N . GLU A 1 108 ? -14.071 3.092 3.909 1.00 96.00 108 GLU A N 1
ATOM 883 C CA . GLU A 1 108 ? -14.465 2.963 2.501 1.00 96.00 108 GLU A CA 1
ATOM 884 C C . GLU A 1 108 ? -13.308 3.324 1.561 1.00 96.00 108 GLU A C 1
ATOM 886 O O . GLU A 1 108 ? -12.573 4.290 1.780 1.00 96.00 108 GLU A O 1
ATOM 891 N N . GLY A 1 109 ? -13.177 2.559 0.478 1.00 94.88 109 GLY A N 1
ATOM 892 C CA . GLY 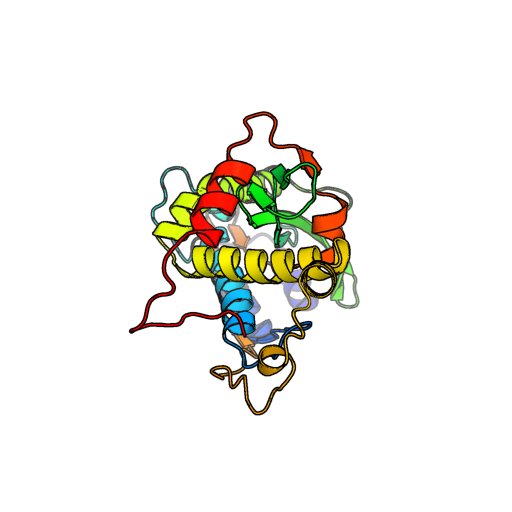A 1 109 ? -12.295 2.857 -0.645 1.00 94.88 109 GLY A CA 1
ATOM 893 C C . GLY A 1 109 ? -11.355 1.713 -1.006 1.00 94.88 109 GLY A C 1
ATOM 894 O O . GLY A 1 109 ? -11.414 0.613 -0.458 1.00 94.88 109 GLY A O 1
ATOM 895 N N . GLN A 1 110 ? -10.467 1.976 -1.965 1.00 94.44 110 GLN A N 1
ATOM 896 C CA . GLN A 1 110 ? -9.571 0.963 -2.531 1.00 94.44 110 GLN A CA 1
ATOM 897 C C . GLN A 1 110 ? -8.434 0.530 -1.591 1.00 94.44 110 GLN A C 1
ATOM 899 O O . GLN A 1 110 ? -7.805 -0.509 -1.807 1.00 94.44 110 GLN A O 1
ATOM 904 N N . ARG A 1 111 ? -8.166 1.296 -0.534 1.00 97.00 111 ARG A N 1
ATOM 905 C CA . ARG A 1 111 ? -7.162 1.058 0.515 1.00 97.00 111 ARG A CA 1
ATOM 906 C C . ARG A 1 111 ? -5.719 1.341 0.106 1.00 97.00 111 ARG A C 1
ATOM 908 O O . ARG A 1 111 ? -4.943 1.827 0.921 1.00 97.00 111 ARG A O 1
ATOM 915 N N . ALA A 1 112 ? -5.351 1.129 -1.156 1.00 97.88 112 ALA A N 1
ATOM 916 C CA . ALA A 1 112 ? -4.002 1.392 -1.658 1.00 97.88 112 ALA A CA 1
ATOM 917 C C . ALA A 1 112 ? -4.008 1.996 -3.067 1.00 97.88 112 ALA A C 1
ATOM 919 O O . ALA A 1 112 ? -4.831 1.642 -3.909 1.00 97.88 112 ALA A O 1
ATOM 920 N N . GLN A 1 113 ? -3.039 2.868 -3.343 1.00 97.94 113 GLN A N 1
ATOM 921 C CA . GLN A 1 113 ? -2.775 3.423 -4.671 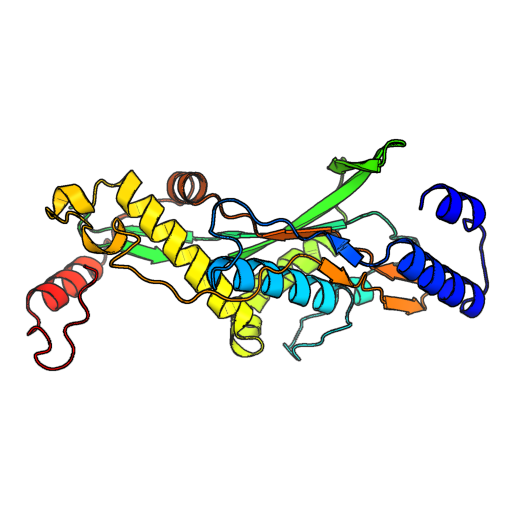1.00 97.94 113 GLN A CA 1
ATOM 922 C C . GLN A 1 113 ? -1.280 3.471 -4.969 1.00 97.94 113 GLN A C 1
ATOM 924 O O . GLN A 1 113 ? -0.454 3.490 -4.056 1.00 97.94 113 GLN A O 1
ATOM 929 N N . LEU A 1 114 ? -0.937 3.543 -6.253 1.00 97.88 114 LEU A N 1
ATOM 930 C CA . LEU A 1 114 ? 0.419 3.794 -6.719 1.00 97.88 114 LEU A CA 1
ATOM 931 C C . LEU A 1 114 ? 0.567 5.272 -7.098 1.00 97.88 114 LEU A C 1
ATOM 933 O O . LEU A 1 114 ? -0.120 5.757 -7.997 1.00 97.88 114 LEU A O 1
ATOM 937 N N . LEU A 1 115 ? 1.491 5.979 -6.452 1.00 94.88 115 LEU A N 1
ATOM 938 C CA . LEU A 1 115 ? 1.905 7.324 -6.855 1.00 94.88 115 LEU A CA 1
ATOM 939 C C . LEU A 1 115 ? 3.162 7.270 -7.715 1.00 94.88 115 LEU A C 1
ATOM 941 O O . LEU A 1 115 ? 3.897 6.283 -7.699 1.00 94.88 115 LEU A O 1
ATOM 945 N N . ALA A 1 116 ? 3.397 8.332 -8.484 1.00 91.94 116 ALA A N 1
ATOM 946 C CA . ALA A 1 116 ? 4.513 8.425 -9.413 1.00 91.94 116 ALA A CA 1
ATOM 947 C C . ALA A 1 116 ? 5.163 9.806 -9.396 1.00 91.94 116 ALA A C 1
ATOM 949 O O . ALA A 1 116 ? 4.467 10.821 -9.362 1.00 91.94 116 ALA A O 1
ATOM 950 N N . GLN A 1 117 ? 6.485 9.835 -9.534 1.00 86.12 117 GLN A N 1
ATOM 951 C CA . GLN A 1 117 ? 7.277 11.053 -9.663 1.00 86.12 117 GLN A CA 1
ATOM 952 C C . GLN A 1 117 ? 8.496 10.808 -10.563 1.00 86.12 117 GLN A C 1
ATOM 954 O O . GLN A 1 117 ? 9.018 9.695 -10.635 1.00 86.12 117 GLN A O 1
ATOM 959 N N . GLU A 1 118 ? 8.950 11.841 -11.269 1.00 82.31 118 GLU A N 1
ATOM 960 C CA . GLU A 1 118 ? 10.266 11.835 -11.922 1.00 82.31 118 GLU A CA 1
ATOM 961 C C . GLU A 1 118 ? 11.320 12.377 -10.950 1.00 82.31 118 GLU A C 1
ATOM 963 O O . GLU A 1 118 ? 11.052 13.314 -10.200 1.00 82.31 118 GLU A O 1
ATOM 968 N N . GLU A 1 119 ? 12.523 11.815 -10.980 1.00 76.50 119 GLU A N 1
ATOM 969 C CA . GLU A 1 119 ? 13.645 12.220 -10.1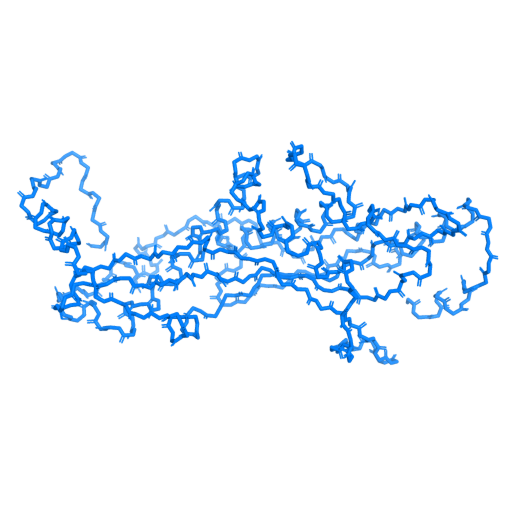37 1.00 76.50 119 GLU A CA 1
ATOM 970 C C . GLU A 1 119 ? 14.811 12.756 -10.976 1.00 76.50 119 GLU A C 1
ATOM 972 O O . GLU A 1 119 ? 15.079 12.299 -12.093 1.00 76.50 119 GLU A O 1
ATOM 977 N N . VAL A 1 120 ? 15.548 13.701 -10.397 1.00 71.75 120 VAL A N 1
ATOM 978 C CA . VAL A 1 120 ? 16.840 14.184 -10.890 1.00 71.75 120 VAL A CA 1
ATOM 979 C C . VAL A 1 120 ? 17.919 13.712 -9.923 1.00 71.75 120 VAL A C 1
ATOM 981 O O . VAL A 1 120 ? 17.714 13.731 -8.712 1.00 71.75 120 VAL A O 1
ATOM 984 N N . ALA A 1 121 ? 19.065 13.273 -10.441 1.00 70.12 121 ALA A N 1
ATOM 985 C CA . ALA A 1 121 ? 20.215 12.910 -9.620 1.00 70.12 121 ALA A CA 1
ATOM 986 C C . ALA A 1 121 ? 21.271 14.021 -9.675 1.00 70.12 121 ALA A C 1
ATOM 988 O O . ALA A 1 121 ? 21.676 14.431 -10.764 1.00 70.12 121 ALA A O 1
ATOM 989 N N . SER A 1 122 ? 21.737 14.480 -8.516 1.00 71.88 122 SER A N 1
ATOM 990 C CA . SER A 1 122 ? 22.868 15.401 -8.405 1.00 71.88 122 SER A CA 1
ATOM 991 C C . SER A 1 122 ? 24.185 14.718 -8.806 1.00 71.88 122 SER A C 1
ATOM 993 O O . SER A 1 122 ? 24.276 13.488 -8.907 1.00 71.88 122 SER A O 1
ATO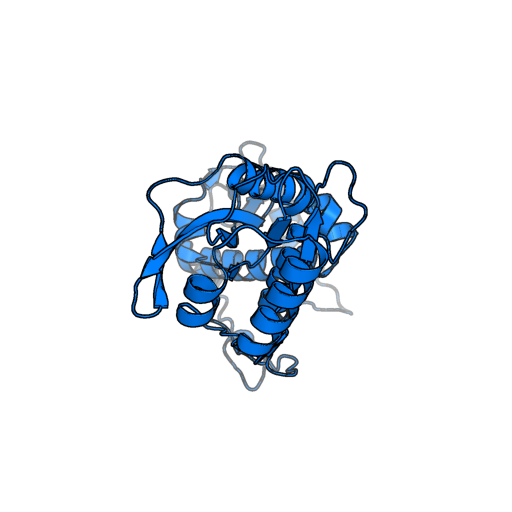M 995 N N . ALA A 1 123 ? 25.250 15.506 -8.978 1.00 67.75 123 ALA A N 1
ATOM 996 C CA . ALA A 1 123 ? 26.607 14.984 -9.178 1.00 67.75 123 ALA A CA 1
ATOM 997 C C . ALA A 1 123 ? 27.085 14.102 -8.002 1.00 67.75 123 ALA A C 1
ATOM 999 O O . ALA A 1 123 ? 27.833 13.151 -8.211 1.00 67.75 123 ALA A O 1
ATOM 1000 N N . SER A 1 124 ? 26.591 14.356 -6.782 1.00 66.75 124 SER A N 1
ATOM 1001 C CA . SER A 1 124 ? 26.857 13.543 -5.585 1.00 66.75 124 SER A CA 1
ATOM 1002 C C . SER A 1 124 ? 25.993 12.277 -5.485 1.00 66.75 124 SER A C 1
ATOM 1004 O O . SER A 1 124 ? 26.136 11.502 -4.543 1.00 66.75 124 SER A O 1
ATOM 1006 N N . GLY A 1 125 ? 25.095 12.036 -6.448 1.00 63.09 125 GLY A N 1
ATOM 1007 C CA . GLY A 1 125 ? 24.217 10.864 -6.478 1.00 63.09 125 GLY A CA 1
ATOM 1008 C C . GLY A 1 125 ? 22.972 10.972 -5.593 1.00 63.09 125 GLY A C 1
ATOM 1009 O O . GLY A 1 125 ? 22.201 10.012 -5.525 1.00 63.09 125 GLY A O 1
ATOM 1010 N N . GLN A 1 126 ? 22.741 12.123 -4.955 1.00 71.12 126 GLN A N 1
ATOM 1011 C CA . GLN A 1 126 ? 21.484 12.401 -4.263 1.00 71.12 126 GLN A CA 1
ATOM 1012 C C . GLN A 1 126 ? 20.357 12.575 -5.277 1.00 71.12 126 GLN A C 1
ATOM 1014 O O . GLN A 1 126 ? 20.554 13.175 -6.332 1.00 71.12 126 GLN A O 1
ATOM 1019 N N . ARG A 1 127 ? 19.175 12.042 -4.964 1.00 75.19 127 ARG A N 1
ATOM 1020 C CA . ARG A 1 127 ? 17.998 12.127 -5.832 1.00 75.19 127 ARG A CA 1
ATOM 1021 C C . ARG A 1 127 ? 16.991 13.107 -5.255 1.00 75.19 127 ARG A C 1
ATOM 1023 O O . ARG A 1 127 ? 16.738 13.083 -4.054 1.00 75.19 127 ARG A O 1
ATOM 1030 N N . SER A 1 128 ? 16.407 13.933 -6.111 1.00 76.38 128 SER A N 1
ATOM 1031 C CA . SER A 1 128 ? 15.354 14.881 -5.757 1.00 76.38 128 SER A CA 1
ATOM 1032 C C . SER A 1 128 ? 14.229 14.848 -6.785 1.00 76.38 128 SER A C 1
ATOM 1034 O O . SER A 1 128 ? 14.405 14.379 -7.909 1.00 76.38 128 SER A O 1
ATOM 1036 N N . ALA A 1 129 ? 13.058 15.342 -6.392 1.00 78.94 129 ALA A N 1
ATOM 1037 C CA . ALA A 1 129 ? 11.919 15.503 -7.283 1.00 78.94 129 ALA A CA 1
ATOM 1038 C C . ALA A 1 129 ? 12.266 16.392 -8.489 1.00 78.94 129 ALA A C 1
ATOM 1040 O O . ALA A 1 129 ? 12.787 17.494 -8.327 1.00 78.94 129 ALA A O 1
ATOM 1041 N N . ALA A 1 130 ? 11.934 15.941 -9.697 1.00 78.50 130 ALA A N 1
ATOM 1042 C CA . ALA A 1 130 ? 11.984 16.779 -10.887 1.00 78.50 130 ALA A CA 1
ATOM 1043 C C . ALA A 1 130 ? 10.777 17.729 -10.944 1.00 78.50 130 ALA A C 1
ATOM 1045 O O . ALA A 1 130 ? 9.687 17.403 -10.470 1.00 78.50 130 ALA A O 1
ATOM 1046 N N . ALA A 1 131 ? 10.947 18.876 -11.609 1.00 79.38 131 ALA A N 1
ATOM 1047 C CA . ALA A 1 131 ? 9.900 19.892 -11.768 1.00 79.38 131 ALA A CA 1
ATOM 1048 C C . ALA A 1 131 ? 8.676 19.416 -12.577 1.00 79.38 131 ALA A C 1
ATOM 1050 O O . ALA A 1 131 ? 7.621 20.042 -12.546 1.00 79.38 131 ALA A O 1
ATOM 1051 N N . PHE A 1 132 ? 8.796 18.310 -13.315 1.00 78.56 132 PHE A N 1
ATOM 1052 C CA . PHE A 1 132 ? 7.702 17.737 -14.088 1.00 78.56 132 PHE A CA 1
ATOM 1053 C C . PHE A 1 132 ? 7.646 16.227 -13.895 1.00 78.56 132 PHE A C 1
ATOM 1055 O O . PHE A 1 132 ? 8.668 15.571 -13.744 1.00 78.56 132 PHE A O 1
ATOM 1062 N N . THR A 1 133 ? 6.445 15.654 -13.989 1.00 78.94 133 THR A N 1
ATOM 1063 C CA . THR A 1 133 ? 6.266 14.202 -14.139 1.00 78.94 133 THR A CA 1
ATOM 1064 C C . THR A 1 133 ? 5.723 13.892 -15.531 1.00 78.94 133 THR A C 1
ATOM 1066 O O . THR A 1 133 ? 4.854 14.609 -16.035 1.00 78.94 133 THR A O 1
ATOM 1069 N N . ARG A 1 134 ? 6.222 12.848 -16.200 1.00 82.25 134 ARG A N 1
ATOM 1070 C CA . ARG A 1 134 ? 5.758 12.503 -17.554 1.00 82.25 134 ARG A CA 1
ATOM 1071 C C . ARG A 1 134 ? 4.360 11.896 -17.540 1.00 82.25 134 ARG A C 1
ATOM 1073 O O . ARG A 1 134 ? 3.950 11.230 -16.589 1.00 82.25 134 ARG A O 1
ATOM 1080 N N . ARG A 1 135 ? 3.639 12.059 -18.656 1.00 85.62 135 ARG A N 1
ATOM 1081 C CA . ARG A 1 135 ? 2.301 11.473 -18.833 1.00 85.62 135 ARG A CA 1
ATOM 1082 C C . ARG A 1 135 ? 2.321 9.947 -18.736 1.00 85.62 135 ARG A C 1
ATOM 1084 O O . ARG A 1 135 ? 1.417 9.399 -18.124 1.00 85.62 135 ARG A O 1
ATOM 1091 N N . SER A 1 136 ? 3.328 9.265 -19.294 1.00 85.56 136 SER A N 1
ATOM 1092 C CA . SER A 1 136 ? 3.439 7.798 -19.201 1.00 85.56 136 SER A CA 1
ATOM 1093 C C . SER A 1 136 ? 3.630 7.327 -17.759 1.00 85.56 136 SER A C 1
ATOM 1095 O O . SER A 1 136 ? 3.006 6.354 -17.353 1.00 85.56 136 SER A O 1
ATOM 1097 N N . THR A 1 137 ? 4.426 8.061 -16.981 1.00 87.38 137 THR A N 1
ATOM 1098 C CA . THR A 1 137 ? 4.746 7.776 -15.577 1.00 87.38 137 THR A CA 1
ATOM 1099 C C . THR A 1 137 ? 3.507 7.872 -14.694 1.00 87.38 137 THR A C 1
ATOM 1101 O O . THR A 1 137 ? 3.200 6.939 -13.950 1.00 87.38 137 THR A O 1
ATOM 1104 N N . ARG A 1 138 ? 2.730 8.953 -14.860 1.00 90.81 138 ARG A N 1
ATOM 1105 C CA . ARG A 1 138 ? 1.418 9.108 -14.213 1.00 90.81 138 ARG A CA 1
ATOM 1106 C C . ARG A 1 138 ? 0.393 8.091 -14.708 1.00 90.81 138 ARG A C 1
ATOM 1108 O O . ARG A 1 138 ? -0.357 7.558 -13.905 1.00 90.81 138 ARG A O 1
ATOM 1115 N N . ALA A 1 139 ? 0.355 7.814 -16.010 1.00 92.94 139 ALA A N 1
ATOM 1116 C CA . ALA A 1 139 ? -0.608 6.879 -16.584 1.00 92.94 139 ALA A CA 1
ATOM 1117 C C . ALA A 1 139 ? -0.386 5.443 -16.089 1.00 92.94 139 ALA A C 1
ATOM 1119 O O . ALA A 1 139 ? -1.362 4.741 -15.851 1.00 92.94 139 ALA A O 1
ATOM 1120 N N . PHE A 1 140 ? 0.870 5.023 -15.888 1.00 93.94 140 PHE A N 1
ATOM 1121 C CA . PHE A 1 140 ? 1.159 3.721 -15.291 1.00 93.94 140 PHE A CA 1
ATOM 1122 C C . PHE A 1 140 ? 0.695 3.650 -13.830 1.00 93.94 140 PHE A C 1
ATOM 1124 O O . PHE A 1 140 ? 0.041 2.686 -13.454 1.00 93.94 140 PHE A O 1
ATOM 1131 N N . ALA A 1 141 ? 0.963 4.684 -13.025 1.00 95.88 141 ALA A N 1
ATOM 1132 C CA . ALA A 1 141 ? 0.433 4.768 -11.661 1.00 95.88 141 ALA A CA 1
ATOM 1133 C C . ALA A 1 141 ? -1.099 4.700 -11.637 1.00 95.88 141 ALA A C 1
ATOM 1135 O O . ALA A 1 141 ? -1.663 3.859 -10.947 1.00 95.88 141 ALA A O 1
ATOM 1136 N N . LYS A 1 142 ? -1.760 5.517 -12.467 1.00 97.06 142 LYS A N 1
ATOM 1137 C CA . LYS A 1 142 ? -3.221 5.546 -12.585 1.00 97.06 142 LYS A CA 1
ATOM 1138 C C . LYS A 1 142 ? -3.791 4.179 -12.952 1.00 97.06 142 LYS A C 1
ATOM 1140 O O . LYS A 1 142 ? -4.638 3.687 -12.222 1.00 97.06 142 LYS A O 1
ATOM 1145 N N . GLN A 1 143 ? -3.299 3.538 -14.018 1.00 97.19 143 GLN A N 1
ATOM 1146 C CA . GLN A 1 143 ? -3.826 2.224 -14.405 1.00 97.19 143 GLN A CA 1
ATOM 1147 C C . GLN A 1 143 ? -3.544 1.160 -13.332 1.00 97.19 143 GLN A C 1
ATOM 1149 O O . GLN A 1 143 ? -4.319 0.227 -13.200 1.00 97.19 143 GLN A O 1
ATOM 1154 N N . PHE A 1 144 ? -2.411 1.243 -12.617 1.00 97.88 144 PHE A N 1
ATOM 1155 C CA . PHE A 1 144 ? -2.058 0.257 -11.595 1.00 97.88 144 PHE A CA 1
ATOM 1156 C C . PHE A 1 144 ? -3.003 0.391 -10.405 1.00 97.88 144 PHE A C 1
ATOM 1158 O O . PHE A 1 144 ? -3.501 -0.613 -9.912 1.00 97.88 144 PHE A O 1
ATOM 1165 N N . THR A 1 145 ? -3.287 1.630 -9.997 1.00 98.25 145 THR A N 1
ATOM 1166 C CA . THR A 1 145 ? -4.316 1.946 -9.009 1.00 98.25 145 THR A CA 1
ATOM 1167 C C . THR A 1 145 ? -5.677 1.438 -9.480 1.00 98.25 145 THR A C 1
ATOM 1169 O O . THR A 1 145 ? -6.289 0.667 -8.768 1.00 98.25 145 THR A O 1
ATOM 1172 N N . GLU A 1 146 ? -6.130 1.757 -10.691 1.00 98.12 146 GLU A N 1
ATOM 1173 C CA . GLU A 1 146 ? -7.440 1.295 -11.192 1.00 98.12 146 GLU A CA 1
ATOM 1174 C C . GLU A 1 146 ? -7.565 -0.228 -11.290 1.00 98.12 146 GLU A C 1
ATOM 1176 O O . GLU A 1 146 ? -8.664 -0.761 -11.203 1.00 98.12 146 GLU A O 1
ATOM 1181 N N . LYS A 1 147 ? -6.442 -0.921 -11.500 1.00 98.19 147 LYS A N 1
ATOM 1182 C CA . LYS A 1 147 ? -6.365 -2.381 -11.621 1.00 98.19 147 LYS A CA 1
ATOM 1183 C C . LYS A 1 147 ? -5.939 -3.083 -10.340 1.00 98.19 147 LYS A C 1
ATOM 1185 O O . LYS A 1 147 ? -5.585 -4.262 -10.374 1.00 98.19 147 LYS A O 1
ATOM 1190 N N . PHE A 1 148 ? -5.912 -2.362 -9.222 1.00 98.12 148 PHE A N 1
ATOM 1191 C CA . PHE A 1 148 ? -5.455 -2.903 -7.951 1.00 98.12 148 PHE A CA 1
ATOM 1192 C C . PHE A 1 148 ? -6.306 -4.094 -7.475 1.00 98.12 148 PHE A C 1
ATOM 1194 O O . PHE A 1 148 ? -5.700 -5.078 -7.049 1.00 98.12 148 PHE A O 1
ATOM 1201 N N . PRO A 1 149 ? -7.653 -4.085 -7.579 1.00 97.12 149 PRO A N 1
ATOM 1202 C CA . PRO A 1 149 ? -8.470 -5.241 -7.202 1.00 97.12 149 PRO A CA 1
ATOM 1203 C C . PRO A 1 149 ? -8.092 -6.512 -7.975 1.00 97.12 149 PRO A C 1
ATOM 1205 O O . PRO A 1 149 ? -7.778 -7.535 -7.370 1.00 97.12 149 PRO A O 1
ATOM 1208 N N . GLU A 1 150 ? -7.993 -6.437 -9.304 1.00 98.25 150 GLU A N 1
ATOM 1209 C CA . GLU A 1 150 ? -7.616 -7.594 -10.124 1.00 98.25 150 GLU A CA 1
ATOM 1210 C C . GLU A 1 150 ? -6.160 -8.024 -9.871 1.00 98.25 150 GLU A C 1
ATOM 1212 O O . GLU A 1 150 ? -5.819 -9.207 -9.941 1.00 98.25 150 GLU A O 1
ATOM 1217 N N . LEU A 1 151 ? -5.272 -7.073 -9.565 1.00 98.19 151 LEU A N 1
ATOM 1218 C CA . LEU A 1 151 ? -3.896 -7.364 -9.162 1.00 98.19 151 LEU A CA 1
ATOM 1219 C C . LEU A 1 151 ? -3.838 -8.115 -7.829 1.00 98.19 151 LEU A C 1
ATOM 1221 O O . LEU A 1 151 ? -3.048 -9.049 -7.716 1.00 98.19 151 LEU A O 1
ATOM 1225 N N . ALA A 1 152 ? -4.664 -7.739 -6.854 1.00 97.62 152 ALA A N 1
ATOM 1226 C CA . ALA A 1 152 ? -4.751 -8.383 -5.546 1.00 97.62 152 ALA A CA 1
ATOM 1227 C C . ALA A 1 152 ? -5.257 -9.830 -5.640 1.00 97.62 152 ALA A C 1
ATOM 1229 O O . ALA A 1 152 ? -4.739 -10.700 -4.942 1.00 97.62 152 ALA A O 1
ATOM 1230 N N . GLU A 1 153 ? -6.179 -10.112 -6.562 1.00 96.88 153 GLU A N 1
ATOM 1231 C CA . GLU A 1 153 ? -6.635 -11.477 -6.851 1.00 96.88 153 GLU A CA 1
ATOM 1232 C C . GLU A 1 153 ? -5.547 -12.343 -7.504 1.00 96.88 153 GLU A C 1
ATOM 1234 O O . GLU A 1 153 ? -5.413 -13.527 -7.196 1.00 96.88 153 GLU A O 1
ATOM 1239 N N . LYS A 1 154 ? -4.766 -11.778 -8.436 1.00 97.62 154 LYS A N 1
ATOM 1240 C CA . LYS A 1 154 ? -3.732 -12.532 -9.171 1.00 97.62 154 LYS A CA 1
ATOM 1241 C C . LYS A 1 154 ? -2.433 -12.688 -8.395 1.00 97.62 154 LYS A C 1
ATOM 1243 O O . LYS A 1 154 ? -1.728 -13.679 -8.576 1.00 97.62 154 LYS A O 1
ATOM 1248 N N . LEU A 1 155 ? -2.089 -11.694 -7.587 1.00 97.81 155 LEU A N 1
ATOM 1249 C CA . LEU A 1 155 ? -0.852 -11.613 -6.827 1.00 97.81 155 LEU A CA 1
ATOM 1250 C C . LEU A 1 155 ? -1.208 -11.261 -5.375 1.00 97.81 155 LEU A C 1
ATOM 1252 O O . LEU A 1 155 ? -1.279 -10.075 -5.040 1.00 97.81 155 LEU A O 1
ATOM 1256 N N . PRO A 1 156 ? -1.387 -12.276 -4.502 1.00 97.12 156 PRO A N 1
ATOM 1257 C CA . PRO A 1 156 ? -1.895 -12.092 -3.140 1.00 97.12 156 PRO A CA 1
ATOM 1258 C C . PRO A 1 156 ? -1.124 -11.082 -2.285 1.00 97.12 156 PRO A C 1
ATOM 1260 O O . PRO A 1 156 ? -1.692 -10.514 -1.358 1.00 97.12 156 PRO A O 1
ATOM 1263 N N . VAL A 1 157 ? 0.142 -10.794 -2.607 1.00 98.12 157 VAL A N 1
ATOM 1264 C CA . VAL A 1 157 ? 0.920 -9.760 -1.910 1.00 98.12 157 VAL A CA 1
ATOM 1265 C C . VAL A 1 157 ? 0.265 -8.375 -1.975 1.00 98.12 157 VAL A C 1
ATOM 1267 O O . VAL A 1 157 ? 0.408 -7.591 -1.044 1.00 98.12 157 VAL A O 1
ATOM 1270 N N . PHE A 1 158 ? -0.489 -8.054 -3.033 1.00 98.56 158 PHE A N 1
ATOM 1271 C CA . PHE A 1 158 ? -1.200 -6.775 -3.101 1.00 98.56 158 PHE A CA 1
ATOM 1272 C C . PHE A 1 158 ? -2.445 -6.763 -2.203 1.00 98.56 158 PHE A C 1
ATOM 1274 O O . PHE A 1 158 ? -2.730 -5.732 -1.599 1.00 98.56 158 PHE A O 1
ATOM 1281 N N . ALA A 1 159 ? -3.120 -7.905 -2.021 1.00 98.31 159 ALA A N 1
ATOM 1282 C CA . ALA A 1 159 ? -4.170 -8.044 -1.007 1.00 98.31 159 ALA A CA 1
ATOM 1283 C C . ALA A 1 159 ? -3.584 -7.930 0.412 1.00 98.31 159 ALA A C 1
ATOM 1285 O O . ALA A 1 159 ? -4.109 -7.208 1.255 1.00 98.31 159 ALA A O 1
ATOM 1286 N N . GLN A 1 160 ? -2.442 -8.580 0.659 1.00 98.25 160 GLN A N 1
ATOM 1287 C CA . GLN A 1 160 ? -1.711 -8.456 1.922 1.00 98.25 160 GLN A CA 1
ATOM 1288 C C . GLN A 1 160 ? -1.281 -7.009 2.179 1.00 98.25 160 GLN A C 1
ATOM 1290 O O . GLN A 1 160 ? -1.410 -6.532 3.303 1.00 98.25 160 GLN A O 1
ATOM 1295 N N . LEU A 1 161 ? -0.829 -6.290 1.143 1.00 98.62 161 LEU A N 1
ATOM 1296 C CA . LEU A 1 161 ? -0.481 -4.874 1.241 1.00 98.62 161 LEU A CA 1
ATOM 1297 C C . LEU A 1 161 ? -1.686 -4.030 1.685 1.00 98.62 161 LEU A C 1
ATOM 1299 O O . LEU A 1 161 ? -1.532 -3.182 2.560 1.00 98.62 161 LEU A O 1
ATOM 1303 N N . GLN A 1 162 ? -2.877 -4.270 1.124 1.00 98.31 162 GLN A N 1
ATOM 1304 C CA . GLN A 1 162 ? -4.099 -3.596 1.581 1.00 98.31 162 GLN A CA 1
ATOM 1305 C C . GLN A 1 162 ? -4.383 -3.903 3.053 1.00 98.31 162 GLN A C 1
ATOM 1307 O O . GLN A 1 162 ? -4.639 -2.980 3.815 1.00 98.31 162 GLN A O 1
ATOM 13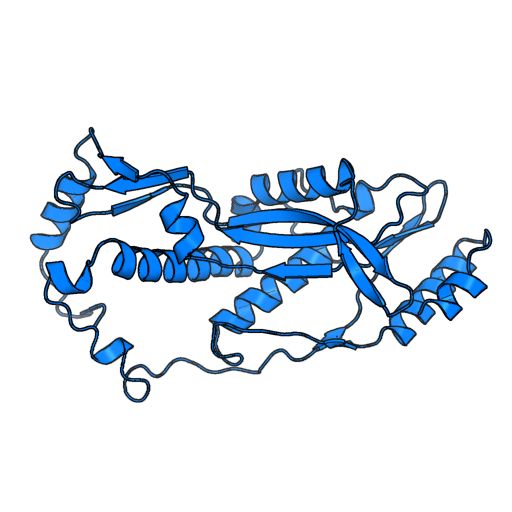12 N N . ASN A 1 163 ? -4.254 -5.162 3.475 1.00 97.19 163 ASN A N 1
ATOM 1313 C CA . ASN A 1 163 ? -4.538 -5.561 4.854 1.00 97.19 163 ASN A CA 1
ATOM 1314 C C . ASN A 1 163 ? -3.571 -4.928 5.870 1.00 97.19 163 ASN A C 1
ATOM 1316 O O . ASN A 1 163 ? -4.002 -4.484 6.931 1.00 97.19 163 ASN A O 1
ATOM 1320 N N . VAL A 1 164 ? -2.269 -4.855 5.566 1.00 97.38 164 VAL A N 1
ATOM 1321 C CA . VAL A 1 164 ? -1.301 -4.206 6.474 1.00 97.38 164 VAL A CA 1
ATOM 1322 C C . VAL A 1 164 ? -1.475 -2.684 6.505 1.00 97.38 164 VAL A C 1
ATOM 1324 O O . VAL A 1 164 ? -1.246 -2.065 7.544 1.00 97.38 164 VAL A O 1
ATOM 1327 N N . ILE A 1 165 ? -1.928 -2.076 5.400 1.00 98.31 165 ILE A N 1
ATOM 1328 C CA . ILE A 1 165 ? -2.341 -0.668 5.379 1.00 98.31 165 ILE A CA 1
ATOM 1329 C C . ILE A 1 165 ? -3.586 -0.472 6.253 1.00 98.31 165 ILE A C 1
ATOM 1331 O O . ILE A 1 165 ? -3.557 0.387 7.131 1.00 98.31 165 ILE A O 1
ATOM 1335 N N . ASP A 1 166 ? -4.630 -1.286 6.075 1.00 97.62 166 ASP A N 1
ATOM 1336 C CA . ASP A 1 166 ? -5.861 -1.224 6.873 1.00 97.62 166 ASP A CA 1
ATOM 1337 C C . ASP A 1 166 ? -5.553 -1.354 8.367 1.00 97.62 166 ASP A C 1
ATOM 1339 O O . ASP A 1 166 ? -6.027 -0.547 9.160 1.00 97.62 166 ASP A O 1
ATOM 1343 N N . LEU A 1 167 ? -4.695 -2.302 8.759 1.00 95.38 167 LEU A N 1
ATOM 1344 C CA . LEU A 1 167 ? -4.296 -2.481 10.156 1.00 95.38 167 LEU A CA 1
ATOM 1345 C C . LEU A 1 167 ? -3.628 -1.223 10.733 1.00 95.38 167 LEU A C 1
ATOM 1347 O O . LEU A 1 167 ? -3.951 -0.797 11.842 1.00 95.38 167 LEU A O 1
ATOM 1351 N N . ALA A 1 168 ? -2.727 -0.593 9.974 1.00 97.12 168 ALA A N 1
ATOM 1352 C CA . ALA A 1 168 ? -2.088 0.653 10.393 1.00 97.12 168 ALA A CA 1
ATOM 1353 C C . ALA A 1 168 ? -3.104 1.803 10.524 1.00 97.12 168 ALA A C 1
ATOM 1355 O O . ALA A 1 168 ? -3.007 2.624 11.438 1.00 97.12 168 ALA A O 1
ATOM 1356 N N . ILE A 1 169 ? -4.091 1.848 9.629 1.00 98.00 169 ILE A N 1
ATOM 1357 C CA . ILE A 1 169 ? -5.150 2.860 9.595 1.00 98.00 169 ILE A CA 1
ATOM 1358 C C . ILE A 1 169 ? -6.129 2.674 10.752 1.00 98.00 169 ILE A C 1
ATOM 1360 O O . ILE A 1 169 ? -6.470 3.656 11.403 1.00 98.00 169 ILE A O 1
ATOM 1364 N N . VAL A 1 170 ? -6.509 1.437 11.072 1.00 96.00 170 VAL A N 1
ATOM 1365 C CA . VAL A 1 170 ? -7.316 1.104 12.254 1.00 96.00 170 VAL A CA 1
ATOM 1366 C C . VAL A 1 170 ? -6.584 1.515 13.532 1.00 96.00 170 VAL A C 1
ATOM 1368 O O . VAL A 1 170 ? -7.161 2.206 14.367 1.00 96.00 170 VAL A O 1
ATOM 1371 N N . ALA A 1 171 ? -5.290 1.205 13.659 1.00 94.69 171 ALA A N 1
ATOM 1372 C CA . ALA A 1 171 ? -4.501 1.634 14.814 1.00 94.69 171 ALA A CA 1
ATOM 1373 C C . ALA A 1 171 ? -4.412 3.170 14.935 1.00 94.69 171 ALA A C 1
ATOM 1375 O O . ALA A 1 171 ? -4.459 3.716 16.038 1.00 94.69 171 ALA A O 1
ATOM 1376 N N . ALA A 1 172 ? -4.303 3.895 13.816 1.00 97.31 172 ALA A N 1
ATOM 1377 C CA . ALA A 1 172 ? -4.355 5.357 13.827 1.00 97.31 172 ALA A CA 1
ATOM 1378 C C . ALA A 1 172 ? -5.756 5.901 14.146 1.00 97.31 172 ALA A C 1
ATOM 1380 O O . ALA A 1 172 ? -5.865 6.930 14.813 1.00 97.31 172 ALA A O 1
ATOM 1381 N N . LEU A 1 173 ? -6.818 5.214 13.720 1.00 96.62 173 LEU A N 1
ATOM 1382 C CA . LEU A 1 173 ? -8.197 5.551 14.061 1.00 96.62 173 LEU A CA 1
ATOM 1383 C C . LEU A 1 173 ? -8.449 5.391 15.564 1.00 96.62 173 LEU A C 1
ATOM 1385 O O . LEU A 1 173 ? -9.023 6.292 16.167 1.00 96.62 173 LEU A O 1
ATOM 1389 N N . PHE A 1 174 ? -7.943 4.314 16.179 1.00 94.69 174 PHE A N 1
ATOM 1390 C CA . PHE A 1 174 ? -8.001 4.106 17.631 1.00 94.69 174 PHE A CA 1
ATOM 1391 C C . PHE A 1 174 ? -7.413 5.298 18.380 1.00 94.69 174 PHE A C 1
ATOM 1393 O O . PHE A 1 174 ? -8.072 5.849 19.258 1.00 94.69 174 PHE A O 1
ATOM 1400 N N . ARG A 1 175 ? -6.219 5.749 17.970 1.00 94.81 175 ARG A N 1
ATOM 1401 C CA . ARG A 1 175 ? -5.556 6.921 18.560 1.00 94.81 175 ARG A CA 1
ATOM 1402 C C . ARG A 1 175 ? -6.305 8.228 18.306 1.00 94.81 175 ARG A C 1
ATOM 1404 O O . ARG A 1 175 ? -6.366 9.065 19.196 1.00 94.81 175 ARG A O 1
ATOM 1411 N N . LYS A 1 176 ? -6.842 8.436 17.099 1.00 95.88 176 LYS A N 1
ATOM 1412 C CA . LYS A 1 176 ? -7.563 9.671 16.747 1.00 95.88 176 LYS A CA 1
ATOM 1413 C C . LYS A 1 176 ? -8.853 9.825 17.550 1.00 95.88 176 LYS A C 1
ATOM 1415 O O . LYS A 1 176 ? -9.165 10.927 17.984 1.00 95.88 176 LYS A O 1
ATOM 1420 N N . GLU A 1 177 ? -9.600 8.736 17.696 1.00 95.69 177 GLU A N 1
ATOM 1421 C CA . GLU A 1 177 ? -10.956 8.746 18.248 1.00 95.69 177 GLU A CA 1
ATOM 1422 C C . GLU A 1 177 ? -11.012 8.325 19.726 1.00 95.69 177 GLU A C 1
ATOM 1424 O O . GLU A 1 177 ? -12.099 8.341 20.305 1.00 95.69 177 GLU A O 1
ATOM 1429 N N . GLY A 1 178 ? -9.880 7.941 20.332 1.00 94.88 178 GLY A N 1
ATOM 1430 C CA . GLY A 1 178 ? -9.809 7.453 21.716 1.00 94.88 178 GLY A CA 1
ATOM 1431 C C . GLY A 1 178 ? -10.678 6.214 21.947 1.00 94.88 178 GLY A C 1
ATOM 1432 O O . GLY A 1 178 ? -11.424 6.137 22.923 1.00 94.88 178 GLY A O 1
ATOM 1433 N N . LEU A 1 179 ? -10.706 5.300 20.968 1.00 92.44 179 LEU A N 1
ATOM 1434 C CA . LEU A 1 179 ? -11.635 4.162 20.981 1.00 92.44 179 LEU A CA 1
ATOM 1435 C C . LEU A 1 179 ? -11.355 3.168 22.110 1.00 92.44 179 LEU A C 1
ATOM 1437 O O . LEU A 1 179 ? -12.324 2.773 22.761 1.00 92.44 179 LEU A O 1
ATOM 1441 N N . PRO A 1 180 ? -10.094 2.778 22.384 1.00 90.69 180 PRO A N 1
ATOM 1442 C CA . PRO A 1 180 ? -9.803 1.892 23.505 1.00 90.69 180 PRO A CA 1
ATOM 1443 C C . PRO A 1 180 ? -10.285 2.474 24.839 1.00 90.69 180 PRO A C 1
ATOM 1445 O O . PRO A 1 180 ? -10.939 1.780 25.611 1.00 90.69 180 PRO A O 1
ATOM 1448 N N . GLU A 1 181 ? -10.082 3.772 25.078 1.00 91.75 181 GLU A N 1
ATOM 1449 C CA . GLU A 1 181 ? -10.507 4.445 26.309 1.00 91.75 181 GLU A CA 1
ATOM 1450 C C . GLU A 1 181 ? -12.035 4.508 26.429 1.00 91.75 181 GLU A C 1
ATOM 1452 O O . GLU A 1 181 ? -12.583 4.227 27.494 1.00 91.75 181 GLU A O 1
ATOM 1457 N N . LYS A 1 182 ? -12.737 4.812 25.327 1.00 90.06 182 LYS A N 1
ATOM 1458 C CA . LYS A 1 182 ? -14.211 4.860 25.278 1.00 90.06 182 LYS A CA 1
ATOM 1459 C C . LYS A 1 182 ? -14.872 3.534 25.652 1.00 90.06 182 LYS A C 1
ATOM 1461 O O . LYS A 1 182 ? -15.990 3.546 26.162 1.00 90.06 182 LYS A O 1
ATOM 1466 N N . VAL A 1 183 ? -14.211 2.409 25.377 1.00 86.44 183 VAL A N 1
ATOM 1467 C CA . VAL A 1 183 ? -14.734 1.065 25.673 1.00 86.44 183 VAL A CA 1
ATOM 1468 C C . VAL A 1 183 ? -14.013 0.371 26.833 1.00 86.44 183 VAL A C 1
ATOM 1470 O O . VAL A 1 183 ? -14.298 -0.790 27.113 1.00 86.44 183 VAL A O 1
ATOM 1473 N N . GLY A 1 184 ? -13.099 1.065 27.521 1.00 88.75 184 GLY A N 1
ATOM 1474 C CA . GLY A 1 184 ? -12.328 0.510 28.637 1.00 88.75 184 GLY A CA 1
ATOM 1475 C C . GLY A 1 184 ? -11.370 -0.621 28.244 1.00 88.75 184 GLY A C 1
ATOM 1476 O O . GLY A 1 184 ? -11.008 -1.438 29.089 1.00 88.75 184 GLY A O 1
ATOM 1477 N N . TRP A 1 185 ? -10.972 -0.695 26.974 1.00 88.69 185 TRP A N 1
ATOM 1478 C CA . TRP A 1 185 ? -10.076 -1.721 26.463 1.00 88.69 185 TRP A CA 1
ATOM 1479 C C . TRP A 1 185 ? -8.610 -1.317 26.655 1.00 88.69 185 TRP A C 1
ATOM 1481 O O . TRP A 1 185 ? -8.164 -0.282 26.164 1.00 88.69 185 TRP A O 1
ATOM 1491 N N . LYS A 1 186 ? -7.857 -2.142 27.388 1.00 87.50 186 LYS A N 1
ATOM 1492 C CA . LYS A 1 186 ? -6.479 -1.844 27.806 1.00 87.50 186 LYS A CA 1
ATOM 1493 C C . LYS A 1 186 ? -5.393 -2.339 26.844 1.00 87.50 186 LYS A C 1
ATOM 1495 O O . LYS A 1 186 ? -4.250 -1.916 26.995 1.00 87.50 186 LYS A O 1
ATOM 1500 N N . MET A 1 187 ? -5.734 -3.177 25.859 1.00 87.31 187 MET A N 1
ATOM 1501 C CA . MET A 1 187 ? -4.795 -3.727 24.867 1.00 87.31 187 MET A CA 1
ATOM 1502 C C . MET A 1 187 ? -3.606 -4.480 25.499 1.00 87.31 187 MET A C 1
ATOM 1504 O O . MET A 1 187 ? -2.499 -4.441 24.960 1.00 87.31 187 MET A O 1
ATOM 1508 N N . GLU A 1 188 ? -3.799 -5.136 26.648 1.00 87.38 188 GLU A N 1
ATOM 1509 C CA . GLU A 1 188 ? -2.698 -5.670 27.468 1.00 87.38 188 GLU A CA 1
ATOM 1510 C C . GLU A 1 188 ? -1.893 -6.747 26.727 1.00 87.38 188 GLU A C 1
ATOM 1512 O O . GLU A 1 188 ? -0.667 -6.746 26.799 1.00 87.38 188 GLU A O 1
ATOM 1517 N N . LEU A 1 189 ? -2.547 -7.628 25.965 1.00 86.75 189 LEU A N 1
ATOM 1518 C CA . LEU A 1 189 ? -1.892 -8.623 25.119 1.00 86.75 189 LEU A CA 1
ATOM 1519 C C . LEU A 1 189 ? -1.082 -7.964 24.001 1.00 86.75 189 LEU A C 1
ATOM 1521 O O . LEU A 1 189 ? 0.088 -8.287 23.833 1.00 86.75 189 LEU A O 1
ATOM 1525 N N . PHE A 1 190 ? -1.676 -7.052 23.226 1.00 84.25 190 PHE A N 1
ATOM 1526 C CA . PHE A 1 190 ? -1.013 -6.470 22.049 1.00 84.25 190 PHE A CA 1
ATOM 1527 C C . PHE A 1 190 ? 0.139 -5.523 22.387 1.00 84.25 190 PHE A C 1
ATOM 1529 O O . PHE A 1 190 ? 1.013 -5.303 21.546 1.00 84.25 190 PHE A O 1
ATOM 1536 N N . LEU A 1 191 ? 0.131 -4.950 23.590 1.00 85.50 191 LEU A N 1
ATOM 1537 C CA . LEU A 1 191 ? 1.203 -4.095 24.092 1.00 85.50 191 LEU A CA 1
ATOM 1538 C C . LEU A 1 191 ? 2.305 -4.883 24.817 1.00 85.50 191 LEU A C 1
ATOM 1540 O O . LEU A 1 191 ? 3.335 -4.298 25.152 1.00 85.50 191 LEU A O 1
ATOM 1544 N N . ASP A 1 192 ? 2.123 -6.191 25.009 1.00 88.94 192 ASP A N 1
ATOM 1545 C CA . ASP A 1 192 ? 3.108 -7.082 25.613 1.00 88.94 192 ASP A CA 1
ATOM 1546 C C . ASP A 1 192 ? 3.842 -7.899 24.526 1.00 88.94 192 ASP A C 1
ATOM 1548 O O . ASP A 1 192 ? 3.281 -8.843 23.962 1.00 88.94 192 ASP A O 1
ATOM 1552 N N . PRO A 1 193 ? 5.113 -7.583 24.214 1.00 85.31 193 PRO A N 1
ATOM 1553 C CA . PRO A 1 193 ? 5.870 -8.277 23.172 1.00 85.31 193 PRO A CA 1
ATOM 1554 C C . PRO A 1 193 ? 6.243 -9.727 23.525 1.00 85.31 193 PRO A C 1
ATOM 1556 O O . PRO A 1 193 ? 6.629 -10.477 22.625 1.00 85.31 193 PRO A O 1
ATOM 1559 N N . GLU A 1 194 ? 6.166 -10.125 24.798 1.00 88.19 194 GLU A N 1
ATOM 1560 C CA . GLU A 1 194 ? 6.412 -11.501 25.240 1.00 88.19 194 GLU A CA 1
ATOM 1561 C C . GLU A 1 194 ? 5.160 -12.367 25.078 1.00 88.19 194 GLU A C 1
ATOM 1563 O O . GLU A 1 194 ? 5.266 -13.548 24.746 1.00 88.19 194 GLU A O 1
ATOM 1568 N N . ARG A 1 195 ? 3.971 -11.776 25.255 1.00 85.31 195 ARG A N 1
ATOM 1569 C CA . ARG A 1 195 ? 2.683 -12.469 25.092 1.00 85.31 195 ARG A CA 1
ATOM 1570 C C . ARG A 1 195 ? 2.156 -12.417 23.655 1.00 85.31 195 ARG A C 1
ATOM 1572 O O . ARG A 1 195 ? 1.664 -13.427 23.155 1.00 85.31 195 ARG A O 1
ATOM 1579 N N . ALA A 1 196 ? 2.290 -11.289 22.956 1.00 85.50 196 ALA A N 1
ATOM 1580 C CA . ALA A 1 196 ? 1.918 -11.137 21.546 1.00 85.50 196 ALA A CA 1
ATOM 1581 C C . ALA A 1 196 ? 3.061 -11.545 20.603 1.00 85.50 196 ALA A C 1
ATOM 1583 O O . ALA A 1 196 ? 3.576 -10.753 19.807 1.00 85.50 196 ALA A O 1
ATOM 1584 N N . VAL A 1 197 ? 3.461 -12.817 20.673 1.00 83.44 197 VAL A N 1
ATOM 1585 C CA . VAL A 1 197 ? 4.526 -13.351 19.819 1.00 83.44 197 VAL A CA 1
ATOM 1586 C C . VAL A 1 197 ? 4.067 -13.388 18.361 1.00 83.44 197 VAL A C 1
ATOM 1588 O O . VAL A 1 197 ? 3.201 -14.169 17.972 1.00 83.44 197 VAL A O 1
ATOM 1591 N N . VAL A 1 198 ? 4.697 -12.564 17.524 1.00 85.19 198 VAL A N 1
ATOM 1592 C CA . VAL A 1 198 ? 4.476 -12.563 16.073 1.00 85.19 198 VAL A CA 1
ATOM 1593 C C . VAL A 1 198 ? 5.499 -13.434 15.352 1.00 85.19 198 VAL A C 1
ATOM 1595 O O . VAL A 1 198 ? 6.669 -13.513 15.736 1.00 85.19 198 VAL A O 1
ATOM 1598 N N . ALA A 1 199 ? 5.073 -14.058 14.253 1.00 88.06 199 ALA A N 1
ATOM 1599 C CA . ALA A 1 199 ? 5.975 -14.803 13.387 1.00 88.06 199 ALA A CA 1
ATOM 1600 C C . ALA A 1 199 ? 7.080 -13.887 12.831 1.00 88.06 199 ALA A C 1
ATOM 1602 O O . ALA A 1 199 ? 6.810 -12.821 12.266 1.00 88.06 199 ALA A O 1
ATOM 1603 N N . ARG A 1 200 ? 8.329 -14.338 12.963 1.00 91.31 200 ARG A N 1
ATOM 1604 C CA . ARG A 1 200 ? 9.518 -13.679 12.413 1.00 91.31 200 ARG A CA 1
ATOM 1605 C C . ARG A 1 200 ? 10.012 -14.442 11.196 1.00 91.31 200 ARG A C 1
ATOM 1607 O O . ARG A 1 200 ? 9.949 -15.668 11.141 1.00 91.31 200 ARG A O 1
ATOM 1614 N N . GLY A 1 201 ? 10.548 -13.721 10.226 1.00 89.62 201 GLY A N 1
ATOM 1615 C CA . GLY A 1 201 ? 11.195 -14.311 9.067 1.00 89.62 201 GLY A CA 1
ATOM 1616 C C . GLY A 1 201 ? 12.480 -13.593 8.693 1.00 89.62 201 GLY A C 1
ATOM 1617 O O . GLY A 1 201 ? 13.068 -12.838 9.465 1.00 89.62 201 GLY A O 1
ATOM 1618 N N . ARG A 1 202 ? 12.964 -13.867 7.483 1.00 90.31 202 ARG A N 1
ATOM 1619 C CA . ARG A 1 202 ? 14.234 -13.303 7.021 1.00 90.31 202 ARG A CA 1
ATOM 1620 C C . ARG A 1 202 ? 14.074 -11.817 6.735 1.00 90.31 202 ARG A C 1
ATOM 1622 O O . ARG A 1 202 ? 13.170 -11.424 6.004 1.00 90.31 202 ARG A O 1
ATOM 1629 N N . VAL A 1 203 ? 15.011 -11.020 7.240 1.00 90.88 203 VAL A N 1
ATOM 1630 C CA . VAL A 1 203 ? 15.073 -9.590 6.933 1.00 90.88 203 VAL A CA 1
ATOM 1631 C C . VAL A 1 203 ? 15.471 -9.403 5.463 1.00 90.88 203 VAL A C 1
ATOM 1633 O O . VAL A 1 203 ? 16.579 -9.805 5.081 1.00 90.88 203 VAL A O 1
ATOM 1636 N N . PRO A 1 204 ? 14.626 -8.785 4.621 1.00 84.69 204 PRO A N 1
ATOM 1637 C CA . PRO A 1 204 ? 14.986 -8.483 3.246 1.00 84.69 204 PRO A CA 1
ATOM 1638 C C . PRO A 1 204 ? 16.007 -7.340 3.228 1.00 84.69 204 PRO A C 1
ATOM 1640 O O . PRO A 1 204 ? 15.667 -6.183 3.446 1.00 84.69 204 PRO A O 1
ATOM 1643 N N . LYS A 1 205 ? 17.281 -7.662 2.984 1.00 90.06 205 LYS A N 1
ATOM 1644 C CA . LYS A 1 205 ? 18.371 -6.666 2.975 1.00 90.06 205 LYS A CA 1
ATOM 1645 C C . LYS A 1 205 ? 18.717 -6.167 1.578 1.00 90.06 205 LYS A C 1
ATOM 1647 O O . LYS A 1 205 ? 19.159 -5.035 1.424 1.00 90.06 205 LYS A O 1
ATOM 1652 N N . LYS A 1 206 ? 18.567 -7.016 0.558 1.00 90.00 206 LYS A N 1
ATOM 1653 C CA . LYS A 1 206 ? 19.085 -6.752 -0.787 1.00 90.00 206 LYS A CA 1
ATOM 1654 C C . LYS A 1 206 ? 18.197 -7.350 -1.868 1.00 90.00 206 LYS A C 1
ATOM 1656 O O . LYS A 1 206 ? 17.724 -8.472 -1.718 1.00 90.00 206 LYS A O 1
ATOM 1661 N N . VAL A 1 207 ? 18.050 -6.642 -2.986 1.00 86.06 207 VAL A N 1
ATOM 1662 C CA . VAL A 1 207 ? 17.390 -7.148 -4.202 1.00 86.06 207 VAL A CA 1
ATOM 1663 C C . VAL A 1 207 ? 18.291 -6.967 -5.423 1.00 86.06 207 VAL A C 1
ATOM 1665 O O . VAL A 1 207 ? 19.001 -5.965 -5.516 1.00 86.06 207 VAL A O 1
ATOM 1668 N N . PRO A 1 208 ? 18.297 -7.905 -6.385 1.00 83.00 208 PRO A N 1
ATOM 1669 C CA . PRO A 1 208 ? 19.101 -7.749 -7.590 1.00 83.00 208 PRO A CA 1
ATOM 1670 C C . PRO A 1 208 ? 18.588 -6.581 -8.435 1.00 83.00 208 PRO A C 1
ATOM 1672 O O . PRO A 1 208 ? 17.378 -6.434 -8.646 1.00 83.00 208 PRO A O 1
ATOM 1675 N N . THR A 1 209 ? 19.509 -5.779 -8.977 1.00 80.69 209 THR A N 1
ATOM 1676 C CA . THR A 1 209 ? 19.156 -4.760 -9.972 1.00 80.69 209 THR A CA 1
ATOM 1677 C C . THR A 1 209 ? 18.490 -5.434 -11.167 1.00 80.69 209 THR A C 1
ATOM 1679 O O . THR A 1 209 ? 19.113 -6.190 -11.910 1.00 80.69 209 THR A O 1
ATOM 1682 N N . SER A 1 210 ? 17.208 -5.144 -11.357 1.00 76.50 210 SER A N 1
ATOM 1683 C CA . SER A 1 210 ? 16.420 -5.675 -12.462 1.00 76.50 210 SER A CA 1
ATOM 1684 C C . SER A 1 210 ? 16.331 -4.634 -13.568 1.00 76.50 210 SER A C 1
ATOM 1686 O O . SER A 1 210 ? 16.041 -3.468 -13.311 1.00 76.50 210 SER A O 1
ATOM 1688 N N . PHE A 1 211 ? 16.574 -5.057 -14.804 1.00 75.06 211 PHE A N 1
ATOM 1689 C CA . PHE A 1 211 ? 16.442 -4.201 -15.974 1.00 75.06 211 PHE A CA 1
ATOM 1690 C C . PHE A 1 211 ? 15.774 -4.983 -17.101 1.00 75.06 211 PHE A C 1
ATOM 1692 O O . PHE A 1 211 ? 15.978 -6.186 -17.266 1.00 75.06 211 PHE A O 1
ATOM 1699 N N . LYS A 1 212 ? 14.989 -4.281 -17.913 1.00 74.38 212 LYS A N 1
ATOM 1700 C CA . LYS A 1 212 ? 14.506 -4.788 -19.195 1.00 74.38 212 LYS A CA 1
ATOM 1701 C C . LYS A 1 212 ? 14.726 -3.718 -20.244 1.00 74.38 212 LYS A C 1
ATOM 1703 O O . LYS A 1 212 ? 14.708 -2.521 -19.953 1.00 74.38 212 LYS A O 1
ATOM 1708 N N . THR A 1 213 ? 14.968 -4.172 -21.463 1.00 71.12 213 THR A N 1
ATOM 1709 C CA . THR A 1 213 ? 15.222 -3.292 -22.593 1.00 71.12 213 THR A CA 1
ATOM 1710 C C . THR A 1 213 ? 14.143 -3.470 -23.642 1.00 71.12 213 THR A C 1
ATOM 1712 O O . THR A 1 213 ? 13.679 -4.587 -23.878 1.00 71.12 213 THR A O 1
ATOM 1715 N N . LYS A 1 214 ? 13.731 -2.368 -24.266 1.00 70.12 214 LYS A N 1
ATOM 1716 C CA . LYS A 1 214 ? 12.775 -2.375 -25.376 1.00 70.12 214 LYS A CA 1
ATOM 1717 C C . LYS A 1 214 ? 13.430 -1.770 -26.608 1.00 70.12 214 LYS A C 1
ATOM 1719 O O . LYS A 1 214 ? 13.997 -0.678 -26.534 1.00 70.12 214 LYS A O 1
ATOM 1724 N N . ARG A 1 215 ? 13.315 -2.469 -27.740 1.00 64.69 215 ARG A N 1
ATOM 1725 C CA . ARG A 1 215 ? 13.656 -1.933 -29.060 1.00 64.69 215 ARG A CA 1
ATOM 1726 C C . ARG A 1 215 ? 12.477 -1.095 -29.557 1.00 64.69 215 ARG A C 1
ATOM 1728 O O . ARG A 1 215 ? 11.369 -1.596 -29.706 1.00 64.69 215 ARG A O 1
ATOM 1735 N N . SER A 1 216 ? 12.719 0.188 -29.770 1.00 58.94 216 SER A N 1
ATOM 1736 C CA . SER A 1 216 ? 11.854 1.118 -30.504 1.00 58.94 216 SER A CA 1
ATOM 1737 C C . SER A 1 216 ? 12.753 1.883 -31.491 1.00 58.94 216 SER A C 1
ATOM 1739 O O . SER A 1 216 ? 13.876 1.439 -31.726 1.00 58.94 216 SER A O 1
ATOM 1741 N N . ARG A 1 217 ? 12.358 3.050 -32.025 1.00 52.62 217 ARG A N 1
ATOM 1742 C CA . ARG A 1 217 ? 13.249 3.955 -32.810 1.00 52.62 217 ARG A CA 1
ATOM 1743 C C . ARG A 1 217 ? 14.535 4.406 -32.057 1.00 52.62 217 ARG A C 1
ATOM 1745 O O . ARG A 1 217 ? 15.297 5.215 -32.558 1.00 52.62 217 ARG A O 1
ATOM 1752 N N . GLY A 1 218 ? 14.753 3.877 -30.852 1.00 55.56 218 GLY A N 1
ATOM 1753 C CA . GLY A 1 218 ? 15.956 3.842 -30.028 1.00 55.56 218 GLY A CA 1
ATOM 1754 C C . GLY A 1 218 ? 15.770 2.763 -28.945 1.00 55.56 218 GLY A C 1
ATOM 1755 O O . GLY A 1 218 ? 14.716 2.119 -28.877 1.00 55.56 218 GLY A O 1
ATOM 1756 N N . MET A 1 219 ? 16.764 2.542 -28.085 1.00 50.94 219 MET A N 1
ATOM 1757 C CA . MET A 1 219 ? 16.676 1.535 -27.022 1.00 50.94 219 MET A CA 1
ATOM 1758 C C . MET A 1 219 ? 16.367 2.175 -25.665 1.00 50.94 219 MET A C 1
ATOM 1760 O O . MET A 1 219 ? 17.042 3.113 -25.253 1.00 50.94 219 MET A O 1
ATOM 1764 N N . ILE A 1 220 ? 15.329 1.675 -24.991 1.00 57.66 220 ILE A N 1
ATOM 1765 C CA . ILE A 1 220 ? 14.789 2.252 -23.749 1.00 57.66 220 ILE A CA 1
ATOM 1766 C C . ILE A 1 220 ? 15.137 1.351 -22.561 1.00 57.66 220 ILE A C 1
ATOM 1768 O O . ILE A 1 220 ? 15.060 0.124 -22.672 1.00 57.66 220 ILE A O 1
ATOM 1772 N N . LEU A 1 221 ? 15.498 1.976 -21.439 1.00 59.75 221 LEU A N 1
ATOM 1773 C CA . LEU A 1 221 ? 15.876 1.344 -20.179 1.00 59.75 221 LEU A CA 1
ATOM 1774 C C . LEU A 1 221 ? 14.792 1.565 -19.118 1.00 59.75 221 LEU A C 1
ATOM 1776 O O . LEU A 1 221 ? 14.329 2.685 -18.942 1.00 59.75 221 LEU A O 1
ATOM 1780 N N . GLY A 1 222 ? 14.439 0.518 -18.373 1.00 57.38 222 GLY A N 1
ATOM 1781 C CA . GLY A 1 222 ? 13.705 0.649 -17.113 1.00 57.38 222 GLY A CA 1
ATOM 1782 C C . GLY A 1 222 ? 14.635 0.417 -15.924 1.00 57.38 222 GLY A C 1
ATOM 1783 O O . GLY A 1 222 ? 14.908 -0.734 -15.599 1.00 57.38 222 GLY A O 1
ATOM 1784 N N . LEU A 1 223 ? 15.131 1.489 -15.301 1.00 59.75 223 LEU A N 1
ATOM 1785 C CA . LEU A 1 223 ? 15.723 1.466 -13.957 1.00 59.75 223 LEU A CA 1
ATOM 1786 C C . LEU A 1 223 ? 14.823 2.293 -13.052 1.00 59.75 223 LEU A C 1
ATOM 1788 O O . LEU A 1 223 ? 14.606 3.469 -13.335 1.00 59.75 223 LEU A O 1
ATOM 1792 N N . LEU A 1 224 ? 14.307 1.691 -11.985 1.00 66.31 224 LEU A N 1
ATOM 1793 C CA . LEU A 1 224 ? 13.207 2.278 -11.229 1.00 66.31 224 LEU A CA 1
ATOM 1794 C C . LEU A 1 224 ? 13.504 2.320 -9.741 1.00 66.31 224 LEU A C 1
ATOM 1796 O O . LEU A 1 224 ? 13.879 1.312 -9.139 1.00 66.31 224 LEU A O 1
ATOM 1800 N N . ALA A 1 225 ? 13.291 3.494 -9.157 1.00 73.69 225 ALA A N 1
ATOM 1801 C CA . ALA A 1 225 ? 13.143 3.639 -7.723 1.00 73.69 225 ALA A CA 1
ATOM 1802 C C . ALA A 1 225 ? 11.704 3.312 -7.326 1.00 73.69 225 ALA A C 1
ATOM 1804 O O . ALA A 1 225 ? 10.767 3.456 -8.112 1.00 73.69 225 ALA A O 1
ATOM 1805 N N . GLY A 1 226 ? 11.523 2.897 -6.083 1.00 83.31 226 GLY A N 1
ATOM 1806 C CA . GLY A 1 226 ? 10.190 2.744 -5.538 1.00 83.31 226 GLY A CA 1
ATOM 1807 C C . GLY A 1 226 ? 10.190 2.366 -4.078 1.00 83.31 226 GLY A C 1
ATOM 1808 O O . GLY A 1 226 ? 11.265 2.285 -3.479 1.00 83.31 226 GLY A O 1
ATOM 1809 N N . GLY A 1 227 ? 9.000 2.185 -3.525 1.00 93.25 227 GLY A N 1
ATOM 1810 C CA . GLY A 1 227 ? 8.818 1.730 -2.158 1.00 93.25 227 GLY A CA 1
ATOM 1811 C C . GLY A 1 227 ? 7.353 1.679 -1.755 1.00 93.25 227 GLY A C 1
ATOM 1812 O O . GLY A 1 227 ? 6.443 1.755 -2.581 1.00 93.25 227 GLY A O 1
ATOM 1813 N N . VAL A 1 228 ? 7.139 1.610 -0.450 1.00 96.88 228 VAL A N 1
ATOM 1814 C CA . VAL A 1 228 ? 5.832 1.766 0.179 1.00 96.88 228 VAL A CA 1
ATOM 1815 C C . VAL A 1 228 ? 5.964 2.834 1.253 1.00 96.88 228 VAL A C 1
ATOM 1817 O O . VAL A 1 228 ? 6.950 2.850 1.987 1.00 96.88 228 VAL A O 1
ATOM 1820 N N . VAL A 1 229 ? 4.998 3.742 1.323 1.00 96.94 229 VAL A N 1
ATOM 1821 C CA . VAL A 1 229 ? 4.924 4.778 2.353 1.00 96.94 229 VAL A CA 1
ATOM 1822 C C . VAL A 1 229 ? 3.537 4.720 2.969 1.00 96.94 229 VAL A C 1
ATOM 1824 O O . VAL A 1 229 ? 2.544 4.917 2.278 1.00 96.94 229 VAL A O 1
ATOM 1827 N N . ILE A 1 230 ? 3.473 4.458 4.270 1.00 97.62 230 ILE A N 1
ATOM 1828 C CA . ILE A 1 230 ? 2.227 4.434 5.036 1.00 97.62 230 ILE A CA 1
ATOM 1829 C C . ILE A 1 230 ? 2.376 5.491 6.125 1.00 97.62 230 ILE A C 1
ATOM 1831 O O . ILE A 1 230 ? 3.236 5.365 6.991 1.00 97.62 230 ILE A O 1
ATOM 1835 N N . GLY A 1 231 ? 1.582 6.556 6.042 1.00 97.44 231 GLY A N 1
ATOM 1836 C CA . GLY A 1 231 ? 1.503 7.598 7.067 1.00 97.44 231 GLY A CA 1
ATOM 1837 C C . GLY A 1 231 ? 0.111 7.589 7.688 1.00 97.44 231 GLY A C 1
ATOM 1838 O O . GLY A 1 231 ? -0.699 8.434 7.309 1.00 97.44 231 GLY A O 1
ATOM 1839 N N . PRO A 1 232 ? -0.208 6.626 8.569 1.00 97.56 232 PRO A N 1
ATOM 1840 C CA . PRO A 1 232 ? -1.591 6.323 8.910 1.00 97.56 232 PRO A CA 1
ATOM 1841 C C . PRO A 1 232 ? -2.277 7.470 9.669 1.00 97.56 232 PRO A C 1
ATOM 1843 O O . PRO A 1 232 ? -3.427 7.785 9.378 1.00 97.56 232 PRO A O 1
ATOM 1846 N N . GLU A 1 233 ? -1.572 8.193 10.544 1.00 97.75 233 GLU A N 1
ATOM 1847 C CA . GLU A 1 233 ? -2.107 9.375 11.237 1.00 97.75 233 GLU A CA 1
ATOM 1848 C C . GLU A 1 233 ? -2.438 10.504 10.260 1.00 97.75 233 GLU A C 1
ATOM 1850 O O . GLU A 1 233 ? -3.477 11.151 10.378 1.00 97.75 233 GLU A O 1
ATOM 1855 N N . ALA A 1 234 ? -1.553 10.753 9.291 1.00 97.38 234 ALA A N 1
ATOM 1856 C CA . ALA A 1 234 ? -1.781 11.764 8.265 1.00 97.38 234 ALA A CA 1
ATOM 1857 C C . ALA A 1 234 ? -2.958 11.366 7.365 1.00 97.38 234 ALA A C 1
ATOM 1859 O O . ALA A 1 234 ? -3.807 12.203 7.069 1.00 97.38 234 ALA A O 1
ATOM 1860 N N . THR A 1 235 ? -3.052 10.086 6.993 1.00 97.38 235 THR A N 1
ATOM 1861 C CA . THR A 1 235 ? -4.164 9.556 6.201 1.00 97.38 235 THR A CA 1
ATOM 1862 C C . THR A 1 235 ? -5.497 9.730 6.926 1.00 97.38 235 THR A C 1
ATOM 1864 O O . THR A 1 235 ? -6.393 10.361 6.378 1.00 97.38 235 THR A O 1
ATOM 1867 N N . VAL A 1 236 ? -5.640 9.264 8.172 1.00 97.12 236 VAL A N 1
ATOM 1868 C CA . VAL A 1 236 ? -6.915 9.361 8.915 1.00 97.12 236 VAL A CA 1
ATOM 1869 C C . VAL A 1 236 ? -7.306 10.822 9.216 1.00 97.12 236 VAL A C 1
ATOM 1871 O O . VAL A 1 236 ? -8.485 11.136 9.390 1.00 97.12 236 VAL A O 1
ATOM 1874 N N . LYS A 1 237 ? -6.348 11.758 9.256 1.00 96.69 237 LYS A N 1
ATOM 1875 C CA . LYS A 1 237 ? -6.643 13.201 9.346 1.00 96.69 237 LYS A CA 1
ATOM 1876 C C . LYS A 1 237 ? -7.194 13.790 8.045 1.00 96.69 237 LYS A C 1
ATOM 1878 O O . LYS A 1 237 ? -7.979 14.727 8.110 1.00 96.69 237 LYS A O 1
ATOM 1883 N N . GLN A 1 238 ? -6.768 13.276 6.893 1.00 95.75 238 GLN A N 1
ATOM 1884 C CA . GLN A 1 238 ? -7.144 13.797 5.574 1.00 95.75 238 GLN A CA 1
ATOM 1885 C C . GLN A 1 238 ? -8.412 13.152 5.007 1.00 95.75 238 GLN A C 1
ATOM 1887 O O . GLN A 1 238 ? -9.143 13.803 4.265 1.00 95.75 238 GLN A O 1
ATOM 1892 N N . VAL A 1 239 ? -8.668 11.883 5.332 1.00 96.81 239 VAL A N 1
ATOM 1893 C CA . VAL A 1 239 ? -9.856 11.157 4.866 1.00 96.81 239 VAL A CA 1
ATOM 1894 C C . VAL A 1 239 ? -11.115 11.771 5.494 1.00 96.81 239 VAL A C 1
ATOM 1896 O O . VAL A 1 239 ? -11.139 11.978 6.711 1.00 96.81 239 VAL A O 1
ATOM 1899 N N . PRO A 1 240 ? -12.165 12.071 4.707 1.00 97.12 240 PRO A N 1
ATOM 1900 C CA . PRO A 1 240 ? -13.378 12.682 5.233 1.00 97.12 240 PRO A CA 1
ATOM 1901 C C . PRO A 1 240 ? -14.152 11.705 6.123 1.00 97.12 240 PRO A C 1
ATOM 1903 O O . PRO A 1 240 ? -14.361 10.546 5.762 1.00 97.12 240 PRO A O 1
ATOM 1906 N N . PHE A 1 241 ? -14.617 12.201 7.269 1.00 97.06 241 PHE A N 1
ATOM 1907 C CA . PHE A 1 241 ? -15.512 11.469 8.163 1.00 97.06 241 PHE A CA 1
ATOM 1908 C C . PHE A 1 241 ? -16.958 11.819 7.825 1.00 97.06 241 PHE A C 1
ATOM 1910 O O . PHE A 1 241 ? -17.279 12.988 7.602 1.00 97.06 241 PHE A O 1
ATOM 1917 N N . ARG A 1 242 ? -17.827 10.811 7.761 1.00 97.12 242 ARG A N 1
ATOM 1918 C CA . ARG A 1 242 ? -19.243 10.979 7.411 1.00 97.12 242 ARG A CA 1
ATOM 1919 C C . ARG A 1 242 ? -20.121 10.190 8.364 1.00 97.12 242 ARG A C 1
ATOM 1921 O O . ARG A 1 242 ? -19.822 9.046 8.674 1.00 97.12 242 ARG A O 1
ATOM 1928 N N . VAL A 1 243 ? -21.237 10.765 8.784 1.00 96.50 243 VAL A N 1
ATOM 1929 C CA . VAL A 1 243 ? -22.251 9.998 9.512 1.00 96.50 243 VAL A CA 1
ATOM 1930 C C . VAL A 1 243 ? -22.973 9.065 8.535 1.00 96.50 243 VAL A C 1
ATOM 1932 O O . VAL A 1 243 ? -23.379 9.487 7.451 1.00 96.50 243 VAL A O 1
ATOM 1935 N N . ASP A 1 244 ? -23.139 7.794 8.906 1.00 94.75 244 ASP A N 1
ATOM 1936 C CA . ASP A 1 244 ? -23.949 6.828 8.158 1.00 94.75 244 ASP A CA 1
ATOM 1937 C C . ASP A 1 244 ? -25.444 7.134 8.337 1.00 94.75 244 ASP A C 1
ATOM 1939 O O . ASP A 1 244 ? -26.131 6.567 9.189 1.00 94.75 244 ASP A O 1
ATOM 1943 N N . SER A 1 245 ? -25.962 8.042 7.508 1.00 88.38 245 SER A N 1
ATOM 1944 C CA . SER A 1 245 ? -27.366 8.477 7.527 1.00 88.38 245 SER A CA 1
ATOM 1945 C C . SER A 1 245 ? -28.363 7.332 7.317 1.00 88.38 245 SER A C 1
ATOM 1947 O O . SER A 1 245 ? -29.484 7.385 7.819 1.00 88.38 245 SER A O 1
ATOM 1949 N N . ALA A 1 246 ? -27.943 6.261 6.637 1.00 88.06 246 ALA A N 1
ATOM 1950 C CA . ALA A 1 246 ? -28.738 5.054 6.431 1.00 88.06 246 ALA A CA 1
ATOM 1951 C C . ALA A 1 246 ? -28.872 4.179 7.696 1.00 88.06 246 ALA A C 1
ATOM 1953 O O . ALA A 1 246 ? -29.582 3.174 7.664 1.00 88.06 246 ALA A O 1
ATOM 1954 N N . ARG A 1 247 ? -28.195 4.530 8.804 1.00 88.38 247 ARG A N 1
ATOM 1955 C CA . ARG A 1 247 ? -28.200 3.810 10.094 1.00 88.38 247 ARG A CA 1
ATOM 1956 C C . ARG A 1 247 ? -27.848 2.316 9.990 1.00 88.38 247 ARG A C 1
ATOM 1958 O O . ARG A 1 247 ? -28.178 1.538 10.891 1.00 88.38 247 ARG A O 1
ATOM 1965 N N . ARG A 1 248 ? -27.137 1.908 8.935 1.00 92.94 248 ARG A N 1
ATOM 1966 C CA . ARG A 1 248 ? -26.663 0.533 8.724 1.00 92.94 248 ARG A CA 1
ATOM 1967 C C . ARG A 1 248 ? -25.629 0.158 9.777 1.00 92.94 248 ARG A C 1
ATOM 1969 O O . ARG A 1 248 ? -25.743 -0.907 10.376 1.00 92.94 248 ARG A O 1
ATOM 1976 N N . LEU A 1 249 ? -24.673 1.044 10.066 1.00 92.75 249 LEU A N 1
ATOM 1977 C CA . LEU A 1 249 ? -23.616 0.796 11.054 1.00 92.75 249 LEU A CA 1
ATOM 1978 C C . LEU A 1 249 ? -24.177 0.590 12.461 1.00 92.75 249 LEU A C 1
ATOM 1980 O O . LEU A 1 249 ? -23.735 -0.306 13.178 1.00 92.75 249 LEU A O 1
ATOM 1984 N N . GLY A 1 250 ? -25.207 1.353 12.834 1.00 90.44 250 GLY A N 1
ATOM 1985 C CA . GLY A 1 250 ? -25.895 1.154 14.108 1.00 90.44 250 GLY A CA 1
ATOM 1986 C C . GLY A 1 250 ? -26.579 -0.214 14.192 1.00 90.44 250 GLY A C 1
ATOM 1987 O O . GLY A 1 250 ? -26.552 -0.846 15.247 1.00 90.44 250 GLY A O 1
ATOM 1988 N N . GLY A 1 251 ? -27.154 -0.698 13.085 1.00 88.94 251 GLY A N 1
ATOM 1989 C CA . GLY A 1 251 ? -27.695 -2.056 12.990 1.00 88.94 251 GLY A CA 1
ATOM 1990 C C . GLY A 1 251 ? -26.615 -3.127 13.148 1.00 88.94 251 GLY A C 1
ATOM 1991 O O . GLY A 1 251 ? -26.769 -4.019 13.979 1.00 88.94 251 GLY A O 1
ATOM 1992 N N . VAL A 1 252 ? -25.499 -2.991 12.422 1.00 88.88 252 VAL A N 1
ATOM 1993 C CA . VAL A 1 252 ? -24.354 -3.917 12.496 1.00 88.88 252 VAL A CA 1
ATOM 1994 C C . VAL A 1 252 ? -23.799 -3.994 13.917 1.00 88.88 252 VAL A C 1
ATOM 1996 O O . VAL A 1 252 ? -23.626 -5.089 14.448 1.00 88.88 252 VAL A O 1
ATOM 1999 N N . ARG A 1 253 ? -23.591 -2.848 14.576 1.00 88.00 253 ARG A N 1
ATOM 2000 C CA . ARG A 1 253 ? -23.119 -2.803 15.965 1.00 88.00 253 ARG A CA 1
ATOM 2001 C C . ARG A 1 253 ? -24.085 -3.496 16.923 1.00 88.00 253 ARG A C 1
ATOM 2003 O O . ARG A 1 253 ? -23.647 -4.305 17.732 1.00 88.00 253 ARG A O 1
ATOM 2010 N N . ARG A 1 254 ? -25.390 -3.198 16.850 1.00 88.56 254 ARG A N 1
ATOM 2011 C CA . ARG A 1 254 ? -26.386 -3.844 17.726 1.00 88.56 254 ARG A CA 1
ATOM 2012 C C . ARG A 1 254 ? -26.409 -5.359 17.534 1.00 88.56 254 ARG A C 1
ATOM 2014 O O . ARG A 1 254 ? -26.453 -6.079 18.525 1.00 88.56 254 ARG A O 1
ATOM 2021 N N . GLY A 1 255 ? -26.320 -5.831 16.290 1.00 85.88 255 GLY A N 1
ATOM 2022 C CA . GLY A 1 255 ? -26.190 -7.258 15.987 1.00 85.88 255 GLY A CA 1
ATOM 2023 C C . GLY A 1 255 ? -24.926 -7.873 16.595 1.00 85.88 255 GLY A C 1
ATOM 2024 O O . GLY A 1 255 ? -25.004 -8.903 17.249 1.00 85.88 255 GLY A O 1
ATOM 2025 N N . ALA A 1 256 ? -23.777 -7.204 16.467 1.00 82.69 256 ALA A N 1
ATOM 2026 C CA . ALA A 1 256 ? -22.513 -7.688 17.026 1.00 82.69 256 ALA A CA 1
ATOM 2027 C C . ALA A 1 256 ? -22.510 -7.755 18.565 1.00 82.69 256 ALA A C 1
ATOM 2029 O O . ALA A 1 256 ? -21.945 -8.681 19.134 1.00 82.69 256 ALA A O 1
ATOM 2030 N N . VAL A 1 257 ? -23.151 -6.797 19.245 1.00 80.69 257 VAL A N 1
ATOM 2031 C CA . VAL A 1 257 ? -23.240 -6.769 20.719 1.00 80.69 257 VAL A CA 1
ATOM 2032 C C . VAL A 1 257 ? -24.237 -7.799 21.259 1.00 80.69 257 VAL A C 1
ATOM 2034 O O . VAL A 1 257 ? -24.058 -8.292 22.368 1.00 80.69 257 VAL A O 1
ATOM 2037 N N . SER A 1 258 ? -25.286 -8.112 20.496 1.00 81.06 258 SER A N 1
ATOM 2038 C CA . SER A 1 258 ? -26.322 -9.081 20.889 1.00 81.06 258 SER A CA 1
ATOM 2039 C C . SER A 1 258 ? -26.008 -10.526 20.496 1.00 81.06 258 SER A C 1
ATOM 2041 O O . SER A 1 258 ? -26.724 -11.428 20.922 1.00 81.06 258 SER A O 1
ATOM 2043 N N . GLY A 1 259 ? -24.961 -10.758 19.699 1.00 73.38 259 GLY A N 1
ATOM 2044 C CA . GLY A 1 259 ? -24.544 -12.096 19.295 1.00 73.38 259 GLY A CA 1
ATOM 2045 C C . GLY A 1 259 ? -23.983 -12.914 20.459 1.00 73.38 259 GLY A C 1
ATOM 2046 O O . GLY A 1 259 ? -23.251 -12.397 21.307 1.00 73.38 259 GLY A O 1
ATOM 2047 N N . GLU A 1 260 ? -24.296 -14.210 20.475 1.00 69.38 260 GLU A N 1
ATOM 2048 C CA . GLU A 1 260 ? -23.647 -15.161 21.375 1.00 69.38 260 GLU A CA 1
ATOM 2049 C C . GLU A 1 260 ? -22.146 -15.216 21.071 1.00 69.38 260 GLU A C 1
ATOM 2051 O O . GLU A 1 260 ? -21.717 -15.297 19.915 1.00 69.38 260 GLU A O 1
ATOM 2056 N N . ARG A 1 261 ? -21.326 -15.141 22.122 1.00 66.50 261 ARG A N 1
ATOM 2057 C CA . ARG A 1 261 ? -19.875 -15.264 21.979 1.00 66.50 261 ARG A CA 1
ATOM 2058 C C . ARG A 1 261 ? -19.557 -16.709 21.584 1.00 66.50 261 ARG A C 1
ATOM 2060 O O . ARG A 1 261 ? -20.017 -17.610 22.281 1.00 66.50 261 ARG A O 1
ATOM 2067 N N . PRO A 1 262 ? -18.769 -16.957 20.523 1.00 64.69 262 PRO A N 1
ATOM 2068 C CA . PRO A 1 262 ? -18.456 -18.321 20.119 1.00 64.69 262 PRO A CA 1
ATOM 2069 C C . PRO A 1 262 ? -17.734 -19.066 21.249 1.00 64.69 262 PRO A C 1
ATOM 2071 O O . PRO A 1 262 ? -16.643 -18.663 21.649 1.00 64.69 262 PRO A O 1
ATOM 2074 N N . GLU A 1 263 ? -18.314 -20.164 21.739 1.00 64.38 263 GLU A N 1
ATOM 2075 C CA . GLU A 1 263 ? -17.727 -20.967 22.825 1.00 64.38 263 GLU A CA 1
ATOM 2076 C C . GLU A 1 263 ? -16.429 -21.676 22.400 1.00 64.38 263 GLU A C 1
ATOM 2078 O O . GLU A 1 263 ? -15.524 -21.872 23.205 1.00 64.38 263 GLU A O 1
ATOM 2083 N N . GLN A 1 264 ? -16.321 -22.045 21.118 1.00 57.53 264 GLN A N 1
ATOM 2084 C CA . GLN A 1 264 ? -15.236 -22.888 20.594 1.00 57.53 264 GLN A CA 1
ATOM 2085 C C . GLN A 1 264 ? -14.069 -22.097 19.987 1.00 57.53 264 GLN A C 1
ATOM 2087 O O . GLN A 1 264 ? -12.960 -22.612 19.870 1.00 57.53 264 GLN A O 1
ATOM 2092 N N . HIS A 1 265 ? -14.305 -20.842 19.604 1.00 51.91 265 HIS A N 1
ATOM 2093 C CA . HIS A 1 265 ? -13.301 -19.965 19.008 1.00 51.91 265 HIS A CA 1
ATOM 2094 C C . HIS A 1 265 ? -13.538 -18.538 19.478 1.00 51.91 265 HIS A C 1
ATOM 2096 O O . HIS A 1 265 ? -14.078 -17.703 18.752 1.00 51.91 265 HIS A O 1
ATOM 2102 N N . VAL A 1 266 ? -13.117 -18.259 20.709 1.00 54.00 266 VAL A N 1
ATOM 2103 C CA . VAL A 1 266 ? -13.126 -16.905 21.257 1.00 54.00 266 VAL A CA 1
ATOM 2104 C C . VAL A 1 266 ? -12.018 -16.101 20.564 1.00 54.00 266 VAL A C 1
ATOM 2106 O O . VAL A 1 266 ? -10.927 -15.918 21.090 1.00 54.00 266 VAL A O 1
ATOM 2109 N N . TRP A 1 267 ? -12.253 -15.685 19.318 1.00 49.91 267 TRP A N 1
ATOM 2110 C CA . TRP A 1 267 ? -11.444 -14.657 18.669 1.00 49.91 267 TRP A CA 1
ATOM 2111 C C . TRP A 1 267 ? -11.775 -13.331 19.348 1.00 49.91 267 TRP A C 1
ATOM 2113 O O . TRP A 1 267 ? -12.673 -12.600 18.929 1.00 49.91 267 TRP A O 1
ATOM 2123 N N . TRP A 1 268 ? -11.083 -13.059 20.448 1.00 55.62 268 TRP A N 1
ATOM 2124 C CA . TRP A 1 268 ? -11.027 -11.741 21.053 1.00 55.62 268 TRP A CA 1
ATOM 2125 C C . TRP A 1 268 ? -9.754 -11.030 20.607 1.00 55.62 268 TRP A C 1
ATOM 2127 O O . TRP A 1 268 ? -8.693 -11.629 20.420 1.00 55.62 268 TRP A O 1
ATOM 2137 N N . TRP A 1 269 ? -9.908 -9.739 20.350 1.00 56.16 269 TRP A N 1
ATOM 2138 C CA . TRP A 1 269 ? -8.848 -8.850 19.910 1.00 56.16 269 TRP A CA 1
ATOM 2139 C C . TRP A 1 269 ? -8.126 -8.316 21.150 1.00 56.16 269 TRP A C 1
ATOM 2141 O O . TRP A 1 269 ? -8.158 -7.120 21.330 1.00 56.16 269 TRP A O 1
ATOM 2151 N N . ASP A 1 270 ? -7.492 -9.157 21.970 1.00 50.81 270 ASP A N 1
ATOM 2152 C CA . ASP A 1 270 ? -7.143 -8.927 23.405 1.00 50.81 270 ASP A CA 1
ATOM 2153 C C . ASP A 1 270 ? -8.255 -9.198 24.446 1.00 50.81 270 ASP A C 1
ATOM 2155 O O . ASP A 1 270 ? -9.454 -9.098 24.097 1.00 50.81 270 ASP A O 1
#

Foldseek 3Di:
DVVLCVVVVDADDPVVVVVSVVVVLVVVWWDWDDDPPDDLQAPLVVLFVVVWVVLLCQQQVVDDLVQPPQDRLVVVDDPPPDFEKEKEKEFDFQAWAAAPVRQFIDTHDPGMFIDMFTWDADPVRDIDTDPDDDPSRRVNRVVCRVCLVVCCVSPVSSVVVSVSLVVLLVVLVCVVVVNCVVVVNPLVQVVDCVNVPGDGHDRPTIDRQDWDWDDDVGIDIDGYHYTYDYPNNVVNVPHHYHYPPVCVRVVVVVCVVPDDQDPVDNPDSD

pLDDT: mean 85.13, std 13.51, range [49.91, 98.62]

Radius of gyration: 22.73 Å; chains: 1; bounding box: 60×43×61 Å

Sequence (270 aa):
LQHYLARNSQPASAARVQRRFREMAKILGMQEVRVWGVPPDSHFAQVLVEADYRMKRISIGLENPRVPGLKSHLAMLRPHGNTMQRWWFTPLYDAIYTTDDHLAFQIEGQRAQLLAQEEVASASGQRSAAAFTRRSTRAFAKQFTEKFPELAEKLPVFAQLQNVIDLAIVAALFRKEGLPEKVGWKMELFLDPERAVVARGRVPKKVPTSFKTKRSRGMILGLLAGGVVIGPEATVKQVPFRVDSARRLGGVRRGAVSGERPEQHVWWWD